Protein AF-A0A8J8FIC8-F1 (afdb_monomer_lite)

Radius of gyration: 21.7 Å; chains: 1; bounding box: 56×37×61 Å

Foldseek 3Di:
DPPVVVVVVVVPPDPDPDDAADFDPDPDDPVCQLPWQAQWDDDPQFIWGHGVPDIDTDGPVQFQWWKWKWDDDPPDIKIKIWTAGFNDIDIDIPRGTNVNVVLVVCCVSPVQFPPCVVVVRCPPPPDMRMDTRDGDPLLDWDPWKFKKKKWAPAFPVLLVVLLVVVSWDWDDDPDGKIWTDIPRWIWIWDDGGRIIMIIGTGRDDPVSVVVVVVSVVVRVTWMKMFGADPVRDTPDIDTDD

Structure (mmCIF, N/CA/C/O backbone):
data_AF-A0A8J8FIC8-F1
#
_entry.id   AF-A0A8J8FIC8-F1
#
loop_
_atom_site.group_PDB
_atom_site.id
_atom_site.type_symbol
_atom_site.label_atom_id
_atom_site.label_alt_id
_atom_site.label_comp_id
_atom_site.label_asym_id
_atom_site.label_entity_id
_atom_site.label_seq_id
_atom_site.pdbx_PDB_ins_code
_atom_site.Cartn_x
_atom_site.Cartn_y
_atom_site.Cartn_z
_atom_site.occupancy
_atom_site.B_iso_or_equiv
_atom_site.auth_seq_id
_atom_site.auth_comp_id
_atom_site.auth_asym_id
_atom_site.auth_atom_id
_atom_site.pdbx_PDB_model_num
ATOM 1 N N . MET A 1 1 ? -15.082 -4.429 -23.166 1.00 42.03 1 MET A N 1
ATOM 2 C CA . MET A 1 1 ? -14.235 -3.400 -23.821 1.00 42.03 1 MET A CA 1
ATOM 3 C C . MET A 1 1 ? -14.527 -1.961 -23.339 1.00 42.03 1 MET A C 1
ATOM 5 O O . MET A 1 1 ? -14.313 -1.021 -24.086 1.00 42.03 1 MET A O 1
ATOM 9 N N . LYS A 1 2 ? -15.006 -1.755 -22.095 1.00 37.62 2 LYS A N 1
ATOM 10 C CA . LYS A 1 2 ? -15.286 -0.417 -21.514 1.00 37.62 2 LYS A CA 1
ATOM 11 C C . LYS A 1 2 ? -14.475 -0.110 -20.239 1.00 37.62 2 LYS A C 1
ATOM 13 O O . LYS A 1 2 ? -14.585 0.978 -19.692 1.00 37.62 2 LYS A O 1
ATOM 18 N N . THR A 1 3 ? -13.640 -1.047 -19.787 1.00 40.84 3 THR A N 1
ATOM 19 C CA . THR A 1 3 ? -12.920 -0.967 -18.503 1.00 40.84 3 THR A CA 1
ATOM 20 C C . THR A 1 3 ? -11.547 -0.290 -18.631 1.00 40.84 3 THR A C 1
ATOM 22 O O . THR A 1 3 ? -11.138 0.437 -17.735 1.00 40.84 3 THR A O 1
ATOM 25 N N . LEU A 1 4 ? -10.884 -0.413 -19.789 1.00 33.81 4 LEU A N 1
ATOM 26 C CA . LEU A 1 4 ? -9.580 0.215 -20.070 1.00 33.81 4 LEU A CA 1
ATOM 27 C C . LEU A 1 4 ? -9.655 1.747 -20.222 1.00 33.81 4 LEU A C 1
ATOM 29 O O . LEU A 1 4 ? -8.719 2.448 -19.851 1.00 33.81 4 LEU A O 1
ATOM 33 N N . GLN A 1 5 ? -10.791 2.292 -20.676 1.00 34.50 5 GLN A N 1
ATOM 34 C CA . GLN A 1 5 ? -10.966 3.743 -20.831 1.00 34.50 5 GLN A CA 1
ATOM 35 C C . GLN A 1 5 ? -11.080 4.481 -19.482 1.00 34.50 5 GLN A C 1
ATOM 37 O O . GLN A 1 5 ? -10.743 5.658 -19.391 1.00 34.50 5 GLN A O 1
ATOM 42 N N . LYS A 1 6 ? -11.534 3.797 -18.419 1.00 36.16 6 LYS A N 1
ATOM 43 C CA . LYS A 1 6 ? -11.625 4.377 -17.068 1.00 36.16 6 LYS A CA 1
ATOM 44 C C . LYS A 1 6 ? -10.252 4.524 -16.407 1.00 36.16 6 LYS A C 1
ATOM 46 O O . LYS A 1 6 ? -10.040 5.500 -15.699 1.00 36.16 6 LYS A O 1
ATOM 51 N N . ILE A 1 7 ? -9.321 3.609 -16.695 1.00 40.44 7 ILE A N 1
ATOM 52 C CA . ILE A 1 7 ? -7.939 3.667 -16.195 1.00 40.44 7 ILE A CA 1
ATOM 53 C C . ILE A 1 7 ? -7.190 4.841 -16.843 1.00 40.44 7 ILE A C 1
ATOM 55 O O . ILE A 1 7 ? -6.505 5.580 -16.147 1.00 40.44 7 ILE A O 1
ATOM 59 N N . LEU A 1 8 ? -7.398 5.088 -18.142 1.00 34.38 8 LEU A N 1
ATOM 60 C CA . LEU A 1 8 ? -6.780 6.215 -18.856 1.00 34.38 8 LEU A CA 1
ATOM 61 C C . LEU A 1 8 ? -7.253 7.592 -18.359 1.00 34.38 8 LEU A C 1
ATOM 63 O O . LEU A 1 8 ? -6.453 8.521 -18.301 1.00 34.38 8 LEU A O 1
ATOM 67 N N . ASN A 1 9 ? -8.513 7.726 -17.935 1.00 33.91 9 ASN A N 1
ATOM 68 C CA . ASN A 1 9 ? -9.050 9.016 -17.488 1.00 33.91 9 ASN A CA 1
ATOM 69 C C . ASN A 1 9 ? -8.602 9.423 -16.071 1.00 33.91 9 ASN A C 1
ATOM 71 O O . ASN A 1 9 ? -8.645 10.612 -15.748 1.00 33.91 9 ASN A O 1
ATOM 75 N N . PHE A 1 10 ? -8.137 8.481 -15.240 1.00 36.09 10 PHE A N 1
ATOM 76 C CA . PHE A 1 10 ? -7.609 8.789 -13.903 1.00 36.09 10 PHE A CA 1
ATOM 77 C C . PHE A 1 10 ? -6.226 9.470 -13.962 1.00 36.09 10 PHE A C 1
ATOM 79 O O . PHE A 1 10 ? -5.876 10.247 -13.078 1.00 36.09 10 PHE A O 1
ATOM 86 N N . PHE A 1 11 ? -5.467 9.274 -15.048 1.00 39.53 11 PHE A N 1
ATOM 87 C CA . PHE A 1 11 ? -4.143 9.883 -15.244 1.00 39.53 11 PHE A CA 1
ATOM 88 C C . PHE A 1 11 ? -4.173 11.367 -15.660 1.00 39.53 11 PHE A C 1
ATOM 90 O O . PHE A 1 11 ? -3.120 11.991 -15.771 1.00 39.53 11 PHE A O 1
ATOM 97 N N . SER A 1 12 ? -5.353 11.964 -15.864 1.00 31.95 12 SER A N 1
ATOM 98 C CA . SER A 1 12 ? -5.486 13.301 -16.471 1.00 31.95 12 SER A CA 1
ATOM 99 C C . SER A 1 12 ? -5.763 14.470 -15.512 1.00 31.95 12 SER A C 1
ATOM 101 O O . SER A 1 12 ? -5.833 15.603 -15.983 1.00 31.95 12 SER A O 1
ATOM 103 N N . SER A 1 13 ? -5.905 14.269 -14.193 1.00 32.59 13 SER A N 1
ATOM 104 C CA . SER A 1 13 ? -6.323 15.366 -13.287 1.00 32.59 13 SER A CA 1
ATOM 105 C C . SER A 1 13 ? -5.473 15.603 -12.033 1.00 32.59 13 SER A C 1
ATOM 107 O O . SER A 1 13 ? -5.930 16.275 -11.111 1.00 32.59 13 SER A O 1
ATOM 109 N N . GLY A 1 14 ? -4.227 15.131 -11.988 1.00 29.08 14 GLY A N 1
ATOM 110 C CA . GLY A 1 14 ? -3.287 15.467 -10.915 1.00 29.08 14 GLY A CA 1
ATOM 111 C C . GLY A 1 14 ? -2.076 16.213 -11.461 1.00 29.08 14 GLY A C 1
ATOM 112 O O . GLY A 1 14 ? -1.261 15.614 -12.155 1.00 29.08 14 GLY A O 1
ATOM 113 N N . LYS A 1 15 ? -1.927 17.508 -11.144 1.00 34.28 15 LYS A N 1
ATOM 114 C CA . LYS A 1 15 ? -0.691 18.267 -11.407 1.00 34.28 15 LYS A CA 1
ATOM 115 C C . LYS A 1 15 ? 0.469 17.627 -10.632 1.00 34.28 15 LYS A C 1
ATOM 117 O O . LYS A 1 15 ? 0.722 17.974 -9.483 1.00 34.28 15 LYS A O 1
ATOM 122 N N . THR A 1 16 ? 1.164 16.693 -11.263 1.00 33.31 16 THR A N 1
ATOM 123 C CA . THR A 1 16 ? 2.394 16.078 -10.764 1.00 33.31 16 THR A CA 1
ATOM 124 C C . THR A 1 16 ? 3.572 16.946 -11.195 1.00 33.31 16 THR A C 1
ATOM 126 O O . THR A 1 16 ? 3.744 17.259 -12.373 1.00 33.31 16 THR A O 1
ATOM 129 N N . LYS A 1 17 ? 4.375 17.400 -10.226 1.00 32.28 17 LYS A N 1
ATOM 130 C CA . LYS A 1 17 ? 5.660 18.047 -10.509 1.00 32.28 17 LYS A CA 1
ATOM 131 C C . LYS A 1 17 ? 6.616 16.971 -11.023 1.00 32.28 17 LYS A C 1
ATOM 133 O O . LYS A 1 17 ? 7.207 16.251 -10.229 1.00 32.28 17 LYS A O 1
ATOM 138 N N . ASN A 1 18 ? 6.744 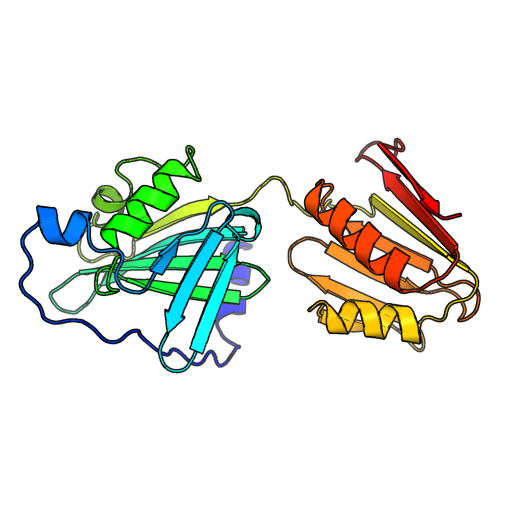16.865 -12.342 1.00 32.22 18 ASN A N 1
ATOM 139 C CA . ASN A 1 18 ? 7.829 16.125 -12.977 1.00 32.22 18 ASN A CA 1
ATOM 140 C C . ASN A 1 18 ? 9.139 16.861 -12.678 1.00 32.22 18 ASN A C 1
ATOM 142 O O . ASN A 1 18 ? 9.321 17.992 -13.126 1.00 32.22 18 ASN A O 1
ATOM 146 N N . ILE A 1 19 ? 10.025 16.247 -11.901 1.00 38.03 19 ILE A N 1
ATOM 147 C CA . ILE A 1 19 ? 11.385 16.741 -11.681 1.00 38.03 19 ILE A CA 1
ATOM 148 C C . ILE A 1 19 ? 12.304 15.588 -12.073 1.00 38.03 19 ILE A C 1
ATOM 150 O O . ILE A 1 19 ? 12.300 14.546 -11.424 1.00 38.03 19 ILE A O 1
ATOM 154 N N . SER A 1 20 ? 12.998 15.746 -13.197 1.00 40.44 20 SER A N 1
ATOM 155 C CA . SER A 1 20 ? 13.907 14.748 -13.761 1.00 40.44 20 SER A CA 1
ATOM 156 C C . SER A 1 20 ? 15.255 14.742 -13.027 1.00 40.44 20 SER A C 1
ATOM 158 O O . SER A 1 20 ? 15.716 15.815 -12.627 1.00 40.44 20 SER A O 1
ATOM 160 N N . PRO A 1 21 ? 15.923 13.582 -12.892 1.00 41.47 21 PRO A N 1
ATOM 161 C CA . PRO A 1 21 ? 17.303 13.511 -12.415 1.00 41.47 21 PRO A CA 1
ATOM 162 C C . PRO A 1 21 ? 18.274 14.251 -13.351 1.00 41.47 21 PRO A C 1
ATOM 164 O O . PRO A 1 21 ? 18.012 14.400 -14.545 1.00 41.47 21 PRO A O 1
ATOM 167 N N . ILE A 1 22 ? 19.397 14.714 -12.799 1.00 45.97 22 ILE A N 1
ATOM 168 C CA . ILE A 1 22 ? 20.504 15.331 -13.546 1.00 45.97 22 ILE A CA 1
ATOM 169 C C . ILE A 1 22 ? 21.275 14.211 -14.257 1.00 45.97 22 ILE A C 1
ATOM 171 O O . ILE A 1 22 ? 21.728 13.276 -13.600 1.00 45.97 22 ILE A O 1
ATOM 175 N N . ALA A 1 23 ? 21.414 14.304 -15.580 1.00 47.53 23 ALA A N 1
ATOM 176 C CA . ALA A 1 23 ? 22.218 13.375 -16.370 1.00 47.53 23 ALA A CA 1
ATOM 177 C C . ALA A 1 23 ? 23.720 13.597 -16.098 1.00 47.53 23 ALA A C 1
ATOM 179 O O . ALA A 1 23 ? 24.193 14.733 -16.132 1.00 47.53 23 ALA A O 1
ATOM 180 N N . ASP A 1 24 ? 24.460 12.521 -15.824 1.00 51.84 24 ASP A N 1
ATOM 181 C CA . ASP A 1 24 ? 25.923 12.526 -15.699 1.00 51.84 24 ASP A CA 1
ATOM 182 C C . ASP A 1 24 ? 26.542 12.173 -17.069 1.00 51.84 24 ASP A C 1
ATOM 184 O O . ASP A 1 24 ? 26.345 11.072 -17.578 1.00 51.84 24 ASP A O 1
ATOM 188 N N . GLU A 1 25 ? 27.257 13.113 -17.701 1.00 51.81 25 GLU A N 1
ATOM 189 C CA . GLU A 1 25 ? 27.812 12.988 -19.067 1.00 51.81 25 GLU A CA 1
ATOM 190 C C . GLU A 1 25 ? 29.170 12.247 -19.133 1.00 51.81 25 GLU A C 1
ATOM 192 O O . GLU A 1 25 ? 29.942 12.405 -20.084 1.00 51.81 25 GLU A O 1
ATOM 197 N N . ARG A 1 26 ? 29.524 11.435 -18.129 1.00 56.62 26 ARG A N 1
ATOM 198 C CA . ARG A 1 26 ? 30.794 10.688 -18.134 1.00 56.62 26 ARG A CA 1
ATOM 199 C C . ARG A 1 26 ? 30.748 9.492 -19.100 1.00 56.62 26 ARG A C 1
ATOM 201 O O . ARG A 1 26 ? 29.938 8.578 -18.956 1.00 56.62 26 ARG A O 1
ATOM 208 N N . ASN A 1 27 ? 31.678 9.456 -20.061 1.00 57.91 27 ASN A N 1
ATOM 209 C CA . ASN A 1 27 ? 31.942 8.285 -20.909 1.00 57.91 27 ASN A CA 1
ATOM 210 C C . ASN A 1 27 ? 32.648 7.190 -20.090 1.00 57.91 27 ASN A C 1
ATOM 212 O O . ASN A 1 27 ? 33.871 7.089 -20.103 1.00 57.91 27 ASN A O 1
ATOM 216 N N . MET A 1 28 ? 31.861 6.414 -19.348 1.00 63.09 28 MET A N 1
ATOM 217 C CA . MET A 1 28 ? 32.314 5.261 -18.563 1.00 63.09 28 MET A CA 1
ATOM 218 C C . MET A 1 28 ? 32.328 3.984 -19.410 1.00 63.09 28 MET A C 1
ATOM 220 O O . MET A 1 28 ? 31.447 3.796 -20.262 1.00 63.09 28 MET A O 1
ATOM 224 N N . ASP A 1 29 ? 33.294 3.104 -19.146 1.00 78.56 29 ASP A N 1
ATOM 225 C CA . ASP A 1 29 ? 33.334 1.757 -19.729 1.00 78.56 29 ASP A CA 1
ATOM 226 C C . ASP A 1 29 ? 32.138 0.910 -19.239 1.00 78.56 29 ASP A C 1
ATOM 228 O O . ASP A 1 29 ? 31.524 1.207 -18.210 1.00 78.56 29 ASP A O 1
ATOM 232 N N . PHE A 1 30 ? 31.757 -0.139 -19.973 1.00 69.25 30 PHE A N 1
ATOM 233 C CA . PHE A 1 30 ? 30.583 -0.959 -19.646 1.00 69.25 30 PHE A CA 1
ATOM 234 C C . PHE A 1 30 ? 30.701 -1.616 -18.263 1.00 69.25 30 PHE A C 1
ATOM 236 O O . PHE A 1 30 ? 29.739 -1.603 -17.491 1.00 69.25 30 PHE A O 1
ATOM 243 N N . ASP A 1 31 ? 31.891 -2.113 -17.920 1.00 72.75 31 ASP A N 1
ATOM 244 C CA . ASP A 1 31 ? 32.165 -2.700 -16.605 1.00 72.75 31 ASP A CA 1
ATOM 245 C C . ASP A 1 31 ? 32.075 -1.657 -15.480 1.00 72.75 31 ASP A C 1
ATOM 247 O O . ASP A 1 31 ? 31.629 -1.964 -14.372 1.00 72.75 31 ASP A O 1
ATOM 251 N N . GLU A 1 32 ? 32.425 -0.400 -15.757 1.00 75.38 32 GLU A N 1
ATOM 252 C CA . GLU A 1 32 ? 32.264 0.696 -14.800 1.00 75.38 32 GLU A CA 1
ATOM 253 C C . GLU A 1 32 ? 30.785 1.049 -14.605 1.00 75.38 32 GLU A C 1
ATOM 255 O O . GLU A 1 32 ? 30.342 1.215 -13.470 1.00 75.38 32 GLU A O 1
ATOM 260 N N . LYS A 1 33 ? 29.990 1.092 -15.684 1.00 73.50 33 LYS A N 1
ATOM 261 C CA . LYS A 1 33 ? 28.537 1.343 -15.608 1.00 73.50 33 LYS A CA 1
ATOM 262 C C . LYS A 1 33 ? 27.781 0.243 -14.865 1.00 73.50 33 LYS A C 1
ATOM 264 O O . LYS A 1 33 ? 26.788 0.531 -14.201 1.00 73.50 33 LYS A O 1
ATOM 269 N N . LEU A 1 34 ? 28.231 -1.008 -14.972 1.00 74.94 34 LEU A N 1
ATOM 270 C CA . LEU A 1 34 ? 27.613 -2.139 -14.278 1.00 74.94 34 LEU A CA 1
ATOM 271 C C . LEU A 1 34 ? 27.829 -2.077 -12.757 1.00 74.94 34 LEU A C 1
ATOM 273 O O . LEU A 1 34 ? 26.980 -2.538 -11.993 1.00 74.94 34 LEU A O 1
ATOM 277 N N . ASN A 1 35 ? 28.956 -1.504 -12.329 1.00 82.25 35 ASN A N 1
ATOM 278 C CA . ASN A 1 35 ? 29.330 -1.374 -10.921 1.00 82.25 35 ASN A CA 1
ATOM 279 C C . ASN A 1 35 ? 28.974 -0.005 -10.317 1.00 82.25 35 ASN A C 1
ATOM 281 O O . ASN A 1 35 ? 29.092 0.174 -9.103 1.00 82.25 35 ASN A O 1
ATOM 285 N N . ASP A 1 36 ? 28.524 0.949 -11.133 1.00 86.81 36 ASP A N 1
ATOM 286 C CA . ASP A 1 36 ? 28.077 2.256 -10.669 1.00 86.81 36 ASP A CA 1
ATOM 287 C C . ASP A 1 36 ? 26.750 2.142 -9.909 1.00 86.81 36 ASP A C 1
ATOM 289 O O . ASP A 1 36 ? 25.724 1.732 -10.450 1.00 86.81 36 ASP A O 1
ATOM 293 N N . VAL A 1 37 ? 26.766 2.515 -8.630 1.00 88.44 37 VAL A N 1
ATOM 294 C CA . VAL A 1 37 ? 25.553 2.607 -7.802 1.00 88.44 37 VAL A CA 1
ATOM 295 C C . VAL A 1 37 ? 24.800 3.920 -8.028 1.00 88.44 37 VAL A C 1
ATOM 297 O O . VAL A 1 37 ? 23.613 3.998 -7.711 1.00 88.44 37 VAL A O 1
ATOM 300 N N . GLY A 1 38 ? 25.465 4.927 -8.605 1.00 91.75 38 GLY A N 1
ATOM 301 C CA . GLY A 1 38 ? 24.894 6.206 -9.005 1.00 91.75 38 GLY A CA 1
ATOM 302 C C . GLY A 1 38 ? 24.026 6.870 -7.940 1.00 91.75 38 GLY A C 1
ATOM 303 O O . GLY A 1 38 ? 24.476 7.131 -6.827 1.00 91.75 38 GLY A O 1
ATOM 304 N N . SER A 1 39 ? 22.768 7.157 -8.281 1.00 93.31 39 SER A N 1
ATOM 305 C CA . SER A 1 39 ? 21.815 7.861 -7.409 1.00 93.31 39 SER A CA 1
ATOM 306 C C . SER A 1 39 ? 21.185 6.976 -6.322 1.00 93.31 39 SER A C 1
ATOM 308 O O . SER A 1 39 ? 20.234 7.409 -5.664 1.00 93.31 39 SER A O 1
ATOM 310 N N . PHE A 1 40 ? 21.674 5.748 -6.129 1.00 95.56 40 PHE A N 1
ATOM 311 C CA . PHE A 1 40 ? 21.091 4.765 -5.221 1.00 95.56 40 PHE A CA 1
ATOM 312 C C . PHE A 1 40 ? 22.052 4.373 -4.096 1.00 95.56 40 PHE A C 1
ATOM 314 O O . PHE A 1 40 ? 23.220 4.059 -4.320 1.00 95.56 40 PHE A O 1
ATOM 321 N N . ILE A 1 41 ? 21.522 4.302 -2.876 1.00 95.44 41 ILE A N 1
ATOM 322 C CA . ILE A 1 41 ? 22.172 3.639 -1.739 1.00 95.44 41 ILE A CA 1
ATOM 323 C C . ILE A 1 41 ? 21.331 2.417 -1.387 1.00 95.44 41 ILE A C 1
ATOM 325 O O . ILE A 1 41 ? 20.147 2.559 -1.092 1.00 95.44 41 ILE A O 1
ATOM 329 N N . TYR A 1 42 ? 21.927 1.227 -1.421 1.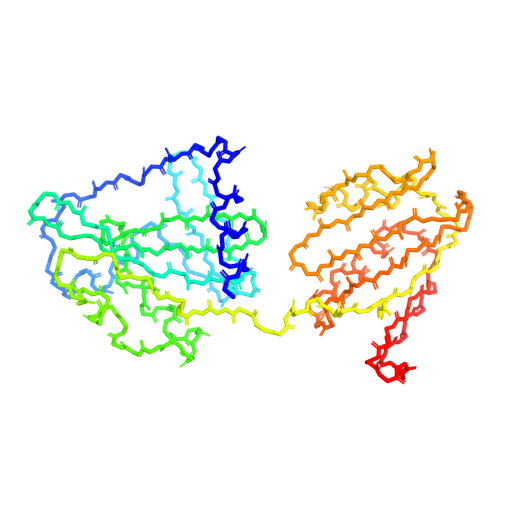00 94.75 42 TYR A N 1
ATOM 330 C CA . TYR A 1 42 ? 21.216 -0.026 -1.164 1.00 94.75 42 TYR A CA 1
ATOM 331 C C . TYR A 1 42 ? 21.338 -0.458 0.290 1.00 94.75 42 TYR A C 1
ATOM 333 O O . TYR A 1 42 ? 22.430 -0.457 0.858 1.00 94.75 42 TYR A O 1
ATOM 341 N N . GLU A 1 43 ? 20.212 -0.883 0.846 1.00 93.06 43 GLU A N 1
ATOM 342 C CA . GLU A 1 43 ? 20.092 -1.516 2.155 1.00 93.06 43 GLU A CA 1
ATOM 343 C C . GLU A 1 43 ? 19.562 -2.951 1.962 1.00 93.06 43 GLU A C 1
ATOM 345 O O . GLU A 1 43 ? 19.281 -3.379 0.838 1.00 93.06 43 GLU A O 1
ATOM 350 N N . GLU A 1 44 ? 19.475 -3.731 3.040 1.00 86.44 44 GLU A N 1
ATOM 351 C CA . GLU A 1 44 ? 18.999 -5.121 2.973 1.00 86.44 44 GLU A CA 1
ATOM 352 C C . GLU A 1 44 ? 17.516 -5.200 2.571 1.00 86.44 44 GLU A C 1
ATOM 354 O O . GLU A 1 44 ? 17.139 -6.003 1.718 1.00 86.44 44 GLU A O 1
ATOM 359 N N . ASP A 1 45 ? 16.690 -4.327 3.145 1.00 86.94 45 ASP A N 1
ATOM 360 C CA . ASP A 1 45 ? 15.234 -4.292 2.997 1.00 86.94 45 ASP A CA 1
ATOM 361 C C . ASP A 1 45 ? 14.741 -3.281 1.952 1.00 86.94 45 ASP A C 1
ATOM 363 O O . ASP A 1 45 ? 13.566 -3.312 1.576 1.00 86.94 45 ASP A O 1
ATOM 367 N N . GLY A 1 46 ? 15.629 -2.442 1.411 1.00 94.38 46 GLY A N 1
ATOM 368 C CA . GLY A 1 46 ? 15.247 -1.369 0.502 1.00 94.38 46 GLY A CA 1
ATOM 369 C C . GLY A 1 46 ? 16.408 -0.617 -0.137 1.00 94.38 46 GLY A C 1
ATOM 370 O O . GLY A 1 46 ? 17.517 -1.126 -0.317 1.00 94.38 46 GLY A O 1
ATOM 371 N N . PHE A 1 47 ? 16.132 0.624 -0.520 1.00 96.56 47 PHE A N 1
ATOM 372 C CA . PHE A 1 47 ? 17.113 1.555 -1.060 1.00 96.56 47 PHE A CA 1
ATOM 373 C C . PHE A 1 47 ? 16.718 3.009 -0.783 1.00 96.56 47 PHE A C 1
ATOM 375 O O . PHE A 1 47 ? 15.557 3.342 -0.537 1.00 96.56 47 PHE A O 1
ATOM 382 N N . ILE A 1 48 ? 17.699 3.901 -0.860 1.00 95.94 48 ILE A N 1
ATOM 383 C CA . ILE A 1 48 ? 17.508 5.349 -0.848 1.00 95.94 48 ILE A CA 1
ATOM 384 C C . ILE A 1 48 ? 17.791 5.864 -2.255 1.00 95.94 48 ILE A C 1
ATOM 386 O O . ILE A 1 48 ? 18.889 5.673 -2.775 1.00 95.94 48 ILE A O 1
ATOM 390 N N . PHE A 1 49 ? 16.808 6.536 -2.852 1.00 95.12 49 PHE A N 1
ATOM 391 C CA . PHE A 1 49 ? 16.956 7.234 -4.124 1.00 95.12 49 PHE A CA 1
ATOM 392 C C . PHE A 1 49 ? 17.241 8.719 -3.883 1.00 95.12 49 PHE A C 1
ATOM 394 O O . PHE A 1 49 ? 16.447 9.425 -3.249 1.00 95.12 49 PHE A O 1
ATOM 401 N N . GLN A 1 50 ? 18.390 9.188 -4.364 1.00 92.44 50 GLN A N 1
ATOM 402 C CA . GLN A 1 50 ? 18.854 10.561 -4.197 1.00 92.44 50 GLN A CA 1
ATOM 403 C C . GLN A 1 50 ? 18.357 11.436 -5.356 1.00 92.44 50 GLN A C 1
ATOM 405 O O . GLN A 1 50 ? 18.817 11.306 -6.487 1.00 92.44 50 GLN A O 1
ATOM 410 N N . MET A 1 51 ? 17.442 12.365 -5.070 1.00 80.25 51 MET A N 1
ATOM 411 C CA . MET A 1 51 ? 16.936 13.346 -6.035 1.00 80.25 51 MET A CA 1
ATOM 412 C C . MET A 1 51 ? 17.174 14.755 -5.504 1.00 80.25 51 MET A C 1
ATOM 414 O O . MET A 1 51 ? 16.334 15.267 -4.776 1.00 80.25 51 MET A O 1
ATOM 418 N N . ILE A 1 52 ? 18.276 15.416 -5.857 1.00 73.38 52 ILE A N 1
ATOM 419 C CA . ILE A 1 52 ? 18.599 16.749 -5.314 1.00 73.38 52 ILE A CA 1
ATOM 420 C C . ILE A 1 52 ? 17.400 17.712 -5.474 1.00 73.38 52 ILE A C 1
ATOM 422 O O . ILE A 1 52 ? 16.911 17.883 -6.593 1.00 73.38 52 ILE A O 1
ATOM 426 N N . PRO A 1 53 ? 16.915 18.360 -4.392 1.00 74.56 53 PRO A N 1
ATOM 427 C CA . PRO A 1 53 ? 17.490 18.444 -3.037 1.00 74.56 53 PRO A CA 1
ATOM 428 C C . PRO A 1 53 ? 16.956 17.422 -2.007 1.00 74.56 53 PRO A C 1
ATOM 430 O O . PRO A 1 53 ? 17.263 17.530 -0.823 1.00 74.56 53 PRO A O 1
ATOM 433 N N . ALA A 1 54 ? 16.124 16.472 -2.413 1.00 84.62 54 ALA A N 1
ATOM 434 C CA . ALA A 1 54 ? 15.499 15.466 -1.564 1.00 84.62 54 ALA A CA 1
ATOM 435 C C . ALA A 1 54 ? 16.169 14.079 -1.662 1.00 84.62 54 ALA A C 1
ATOM 437 O O . ALA A 1 54 ? 16.942 13.760 -2.562 1.00 84.62 54 ALA A O 1
ATOM 438 N N . GLN A 1 55 ? 15.816 13.213 -0.722 1.00 91.25 55 GLN A N 1
ATOM 439 C CA . GLN A 1 55 ? 16.068 11.781 -0.811 1.00 91.25 55 GLN A CA 1
ATOM 440 C C . GLN A 1 55 ? 14.792 11.041 -0.433 1.00 91.25 55 GLN A C 1
ATOM 442 O O . GLN A 1 55 ? 14.019 11.515 0.404 1.00 91.25 55 GLN A O 1
ATOM 447 N N . GLN A 1 56 ? 14.573 9.885 -1.046 1.00 90.06 56 GLN A N 1
ATOM 448 C CA . GLN A 1 56 ? 13.416 9.046 -0.773 1.00 90.06 56 GLN A CA 1
ATOM 449 C C . GLN A 1 56 ? 13.900 7.645 -0.416 1.00 90.06 56 GLN A C 1
ATOM 451 O O . GLN A 1 56 ? 14.458 6.945 -1.255 1.00 90.06 56 GLN A O 1
ATOM 456 N N . LYS A 1 57 ? 13.668 7.239 0.836 1.00 93.38 57 LYS A N 1
ATOM 457 C CA . LYS A 1 57 ? 13.839 5.848 1.264 1.00 93.38 57 LYS A CA 1
ATOM 458 C C . LYS A 1 57 ? 12.629 5.032 0.806 1.00 93.38 57 LYS A C 1
ATOM 460 O O . LYS A 1 57 ? 11.492 5.484 0.977 1.00 93.38 57 LYS A O 1
ATOM 465 N N . ILE A 1 58 ? 12.881 3.878 0.198 1.00 93.31 58 ILE A N 1
ATOM 466 C CA . ILE A 1 58 ? 11.878 2.975 -0.372 1.00 93.31 58 ILE A CA 1
ATOM 467 C C . ILE A 1 58 ? 12.232 1.561 0.066 1.00 93.31 58 ILE A C 1
ATOM 469 O O . ILE A 1 58 ? 13.320 1.077 -0.235 1.00 93.31 58 ILE A O 1
ATOM 473 N N . GLN A 1 59 ? 11.311 0.901 0.762 1.00 91.12 59 GLN A N 1
ATOM 474 C CA . GLN A 1 59 ? 11.458 -0.511 1.089 1.00 91.12 59 GLN A CA 1
ATOM 475 C C . GLN A 1 59 ? 11.038 -1.370 -0.103 1.00 91.12 59 GLN A C 1
ATOM 477 O O . GLN A 1 59 ? 10.046 -1.064 -0.768 1.00 91.12 59 GLN A O 1
ATOM 482 N N . TRP A 1 60 ? 11.748 -2.469 -0.360 1.00 91.81 60 TRP A N 1
ATOM 483 C CA . TRP A 1 60 ? 11.381 -3.430 -1.405 1.00 91.81 60 TRP A CA 1
ATOM 484 C C . TRP A 1 60 ? 9.967 -3.966 -1.184 1.00 91.81 60 TRP A C 1
ATOM 486 O O . TRP A 1 60 ? 9.187 -4.048 -2.131 1.00 91.81 60 TRP A O 1
ATOM 496 N N . ALA A 1 61 ? 9.616 -4.232 0.077 1.00 85.81 61 ALA A N 1
ATOM 497 C CA . ALA A 1 61 ? 8.286 -4.676 0.483 1.00 85.81 61 ALA A CA 1
ATOM 498 C C . ALA A 1 61 ? 7.186 -3.631 0.224 1.00 85.81 61 ALA A C 1
ATOM 500 O O . ALA A 1 61 ? 6.018 -3.998 0.114 1.00 85.81 61 ALA A O 1
ATOM 501 N N . ASP A 1 62 ? 7.528 -2.345 0.098 1.00 86.94 62 ASP A N 1
ATOM 502 C CA . ASP A 1 62 ? 6.564 -1.272 -0.168 1.00 86.94 62 ASP A CA 1
ATOM 503 C C . ASP A 1 62 ? 6.266 -1.092 -1.660 1.00 86.94 62 ASP A C 1
ATOM 505 O O . ASP A 1 62 ? 5.242 -0.489 -1.992 1.00 86.94 62 ASP A O 1
ATOM 509 N N . ILE A 1 63 ? 7.091 -1.644 -2.557 1.00 91.81 63 ILE A N 1
ATOM 510 C CA . ILE A 1 63 ? 6.857 -1.566 -4.001 1.00 91.81 63 ILE A CA 1
ATOM 511 C C . ILE A 1 63 ? 5.560 -2.300 -4.346 1.00 91.81 63 ILE A C 1
ATOM 513 O O . ILE A 1 63 ? 5.387 -3.485 -4.087 1.00 91.81 63 ILE A O 1
ATOM 517 N N . GLU A 1 64 ? 4.635 -1.568 -4.953 1.00 89.62 64 GLU A N 1
ATOM 518 C CA . GLU A 1 64 ? 3.348 -2.066 -5.428 1.00 89.62 64 GLU A CA 1
ATOM 519 C C . GLU A 1 64 ? 3.453 -2.532 -6.874 1.00 89.62 64 GLU A C 1
ATOM 521 O O . GLU A 1 64 ? 2.870 -3.552 -7.244 1.00 89.62 64 GLU A O 1
ATOM 526 N N . ARG A 1 65 ? 4.165 -1.766 -7.712 1.00 92.31 65 ARG A N 1
ATOM 527 C CA . ARG A 1 65 ? 4.324 -2.058 -9.141 1.00 92.31 65 ARG A CA 1
ATOM 528 C C . ARG A 1 65 ? 5.650 -1.543 -9.671 1.00 92.31 65 ARG A C 1
ATOM 530 O O . ARG A 1 65 ? 6.095 -0.457 -9.301 1.00 92.31 65 ARG A O 1
ATOM 537 N N . LEU A 1 66 ? 6.200 -2.291 -10.618 1.00 96.38 66 LEU A N 1
ATOM 538 C CA . LEU A 1 66 ? 7.264 -1.851 -11.509 1.00 96.38 66 LEU A CA 1
ATOM 539 C C . LEU A 1 66 ? 6.717 -1.879 -12.933 1.00 96.38 66 LEU A C 1
ATOM 541 O O . LEU A 1 66 ? 6.380 -2.948 -13.451 1.00 96.38 66 LEU A O 1
ATOM 545 N N . ILE A 1 67 ? 6.601 -0.709 -13.552 1.00 95.62 67 ILE A N 1
ATOM 546 C CA . ILE A 1 67 ? 6.072 -0.560 -14.908 1.00 95.62 67 ILE A CA 1
ATOM 547 C C . ILE A 1 67 ? 7.185 0.002 -15.771 1.00 95.62 67 ILE A C 1
ATOM 549 O O . ILE A 1 67 ? 7.552 1.167 -15.643 1.00 95.62 67 ILE A O 1
ATOM 553 N N . ALA A 1 68 ? 7.723 -0.829 -16.650 1.00 95.69 68 ALA A N 1
ATOM 554 C CA . ALA A 1 68 ? 8.677 -0.376 -17.636 1.00 95.69 68 ALA A CA 1
ATOM 555 C C . ALA A 1 68 ? 7.943 0.060 -18.898 1.00 95.69 68 ALA A C 1
ATOM 557 O O . ALA A 1 68 ? 6.925 -0.528 -19.278 1.00 95.69 68 ALA A O 1
ATOM 558 N N . TYR A 1 69 ? 8.461 1.080 -19.564 1.00 92.69 69 TYR A N 1
ATOM 559 C CA . TYR A 1 69 ? 7.981 1.473 -20.877 1.00 92.69 69 TYR A CA 1
ATOM 560 C C . TYR A 1 69 ? 9.080 2.155 -21.676 1.00 92.69 69 TYR A C 1
ATOM 562 O O . TYR A 1 69 ? 10.014 2.730 -21.119 1.00 92.69 69 TYR A O 1
ATOM 570 N N . LYS A 1 70 ? 8.949 2.108 -22.996 1.00 90.12 70 LYS A N 1
ATOM 571 C CA . LYS A 1 70 ? 9.802 2.866 -23.905 1.00 90.12 70 LYS A CA 1
ATOM 572 C C . LYS A 1 70 ? 9.161 4.210 -24.222 1.00 90.12 70 LYS A C 1
ATOM 574 O O . LYS A 1 70 ? 7.976 4.265 -24.556 1.00 90.12 70 LYS A O 1
ATOM 579 N N . LYS A 1 71 ? 9.934 5.287 -24.126 1.00 85.25 71 LYS A N 1
ATOM 580 C CA . LYS A 1 71 ? 9.535 6.617 -24.583 1.00 85.25 71 LYS A CA 1
ATOM 581 C C . LYS A 1 71 ? 10.233 6.911 -25.908 1.00 85.25 71 LYS A C 1
ATOM 583 O O . LYS A 1 71 ? 11.456 7.008 -25.947 1.00 85.25 71 LYS A O 1
ATOM 588 N N . ASP A 1 72 ? 9.449 7.054 -26.974 1.00 81.31 72 ASP A N 1
ATOM 589 C CA . ASP A 1 72 ? 9.974 7.410 -28.293 1.00 81.31 72 ASP A CA 1
ATOM 590 C C . ASP A 1 72 ? 10.325 8.916 -28.326 1.00 81.31 72 ASP A C 1
ATOM 592 O O . ASP A 1 72 ? 9.470 9.778 -28.079 1.00 81.31 72 ASP A O 1
ATOM 596 N N . PHE A 1 73 ? 11.576 9.251 -28.646 1.00 77.81 73 PHE A N 1
ATOM 597 C CA . PHE A 1 73 ? 11.981 10.589 -29.091 1.00 77.81 73 PHE A CA 1
ATOM 598 C C . PHE A 1 73 ? 12.124 10.613 -30.620 1.00 77.81 73 PHE A C 1
ATOM 600 O O . PHE A 1 73 ? 12.008 9.593 -31.289 1.00 77.81 73 PHE A O 1
ATOM 607 N N . LEU A 1 74 ? 12.381 11.794 -31.201 1.00 75.50 74 LEU A N 1
ATOM 608 C CA . LEU A 1 74 ? 12.453 11.974 -32.661 1.00 75.50 74 LEU A CA 1
ATOM 609 C C . LEU A 1 74 ? 13.394 10.974 -33.359 1.00 75.50 74 LEU A C 1
ATOM 611 O O . LEU A 1 74 ? 13.073 10.497 -34.443 1.00 75.50 74 LEU A O 1
ATOM 615 N N . THR A 1 75 ? 14.550 10.681 -32.760 1.00 76.62 75 THR A N 1
ATOM 616 C CA . THR A 1 75 ? 15.588 9.819 -33.357 1.00 76.62 75 THR A CA 1
ATOM 617 C C . THR A 1 75 ? 16.174 8.792 -32.390 1.00 76.62 75 THR A C 1
ATOM 619 O O . THR A 1 75 ? 17.078 8.054 -32.770 1.00 76.62 75 THR A O 1
ATOM 622 N N . THR A 1 76 ? 15.721 8.768 -31.140 1.00 79.19 76 THR A N 1
ATOM 623 C CA . THR A 1 76 ? 16.252 7.907 -30.077 1.00 79.19 76 THR A CA 1
ATOM 624 C C . THR A 1 76 ? 15.109 7.370 -29.237 1.00 79.19 76 THR A C 1
ATOM 626 O O . THR A 1 76 ? 14.075 8.019 -29.112 1.00 79.19 76 THR A O 1
ATOM 629 N N . ASP A 1 77 ? 15.324 6.221 -28.617 1.00 81.81 77 ASP A N 1
ATOM 630 C CA . ASP A 1 77 ? 14.427 5.675 -27.607 1.00 81.81 77 ASP A CA 1
ATOM 631 C C . ASP A 1 77 ? 15.072 5.835 -26.227 1.00 81.81 77 ASP A C 1
ATOM 633 O O . ASP A 1 77 ? 16.298 5.857 -26.117 1.00 81.81 77 ASP A O 1
ATOM 637 N N . GLU A 1 78 ? 14.254 5.950 -25.185 1.00 89.44 78 GLU A N 1
ATOM 638 C CA . GLU A 1 78 ? 14.708 5.868 -23.794 1.00 89.44 78 GLU A CA 1
ATOM 639 C C . GLU A 1 78 ? 13.804 4.907 -23.029 1.00 89.44 78 GLU A C 1
ATOM 641 O O . GLU A 1 78 ? 12.571 5.038 -23.045 1.00 89.44 78 GLU A O 1
ATOM 646 N N . VAL A 1 79 ? 14.410 3.945 -22.338 1.00 92.88 79 VAL A N 1
ATOM 647 C CA . VAL A 1 79 ? 13.668 3.077 -21.423 1.00 92.88 79 VAL A CA 1
ATOM 648 C C . VAL A 1 79 ? 13.441 3.811 -20.105 1.00 92.88 79 VAL A C 1
ATOM 650 O O . VAL A 1 79 ? 14.351 4.363 -19.487 1.00 92.88 79 VAL A O 1
ATOM 653 N N . CYS A 1 80 ? 12.186 3.813 -19.675 1.00 94.56 80 CYS A N 1
ATOM 654 C CA . CYS A 1 80 ? 11.725 4.364 -18.413 1.00 94.56 80 CYS A CA 1
ATOM 655 C C . CYS A 1 80 ? 11.210 3.234 -17.517 1.00 94.56 80 CYS A C 1
ATOM 657 O O . CYS A 1 80 ? 10.642 2.249 -17.996 1.00 94.56 80 CYS A O 1
ATOM 659 N N . LEU A 1 81 ? 11.353 3.408 -16.207 1.00 96.81 81 LEU A N 1
ATOM 660 C CA . LEU A 1 81 ? 10.779 2.542 -15.189 1.00 96.81 81 LEU A CA 1
ATOM 661 C C . LEU A 1 81 ? 10.047 3.393 -14.151 1.00 96.81 81 LEU A C 1
ATOM 663 O O . LEU A 1 81 ? 10.657 4.166 -13.411 1.00 96.81 81 LEU A O 1
ATOM 667 N N . ASP A 1 82 ? 8.734 3.209 -14.088 1.00 96.75 82 ASP A N 1
ATOM 668 C CA . ASP A 1 82 ? 7.894 3.725 -13.018 1.00 96.75 82 ASP A CA 1
ATOM 669 C C . ASP A 1 82 ? 7.901 2.738 -11.844 1.00 96.75 82 ASP A C 1
ATOM 671 O O . ASP A 1 82 ? 7.552 1.563 -11.991 1.00 96.75 82 ASP A O 1
ATOM 675 N N . ILE A 1 83 ? 8.269 3.240 -10.667 1.00 96.38 83 ILE A N 1
ATOM 676 C CA . ILE A 1 83 ? 8.262 2.518 -9.395 1.00 96.38 83 ILE A CA 1
ATOM 677 C C . ILE A 1 83 ? 7.131 3.110 -8.558 1.00 96.38 83 ILE A C 1
ATOM 679 O O . ILE A 1 83 ? 7.206 4.264 -8.122 1.00 96.38 83 ILE A O 1
ATOM 683 N N . LEU A 1 84 ? 6.068 2.330 -8.367 1.00 92.62 84 LEU A N 1
ATOM 684 C CA . LEU A 1 84 ? 4.901 2.716 -7.580 1.00 92.62 84 LEU A CA 1
ATOM 685 C C . LEU A 1 84 ? 5.007 2.093 -6.188 1.00 92.62 84 LEU A C 1
ATOM 687 O O . LEU A 1 84 ? 5.246 0.892 -6.074 1.00 92.62 84 LEU A O 1
ATOM 691 N N . PHE A 1 85 ? 4.842 2.903 -5.145 1.00 89.12 85 PHE A N 1
ATOM 692 C CA . PHE A 1 85 ? 4.965 2.495 -3.741 1.00 89.12 85 PHE A CA 1
ATOM 693 C C . PHE A 1 85 ? 4.240 3.503 -2.843 1.00 89.12 85 PHE A C 1
ATOM 695 O O . PHE A 1 85 ? 4.364 4.706 -3.063 1.00 89.12 85 PHE A O 1
ATOM 702 N N . ASN A 1 86 ? 3.517 3.056 -1.816 1.00 80.06 86 ASN A N 1
ATOM 703 C CA . ASN A 1 86 ? 2.854 3.917 -0.824 1.00 80.06 86 ASN A CA 1
ATOM 704 C C . ASN A 1 86 ? 2.041 5.074 -1.451 1.00 80.06 86 ASN A C 1
ATOM 706 O O . ASN A 1 86 ? 2.133 6.220 -1.004 1.00 80.06 86 ASN A O 1
ATOM 710 N N . ASN A 1 87 ? 1.292 4.790 -2.527 1.00 76.25 87 ASN A N 1
ATOM 711 C CA . ASN A 1 87 ? 0.549 5.784 -3.325 1.00 76.25 87 ASN A CA 1
ATOM 712 C C . ASN A 1 87 ? 1.416 6.929 -3.911 1.00 76.25 87 ASN A C 1
ATOM 714 O O . ASN A 1 87 ? 0.936 8.020 -4.227 1.00 76.25 87 ASN A O 1
ATOM 718 N N . ARG A 1 88 ? 2.723 6.697 -4.042 1.00 85.00 88 ARG A N 1
ATOM 719 C CA . ARG A 1 88 ? 3.705 7.569 -4.690 1.00 85.00 88 ARG A CA 1
ATOM 720 C C . ARG A 1 88 ? 4.257 6.879 -5.926 1.00 85.00 88 ARG A C 1
ATOM 722 O O . ARG A 1 88 ? 4.146 5.667 -6.104 1.00 85.00 88 ARG A O 1
ATOM 729 N N . LYS A 1 89 ? 4.884 7.685 -6.776 1.00 92.50 89 LYS A N 1
ATOM 730 C CA . LYS A 1 89 ? 5.566 7.228 -7.977 1.00 92.50 89 LYS A CA 1
ATOM 731 C C . LYS A 1 89 ? 6.906 7.931 -8.095 1.00 92.50 89 LYS A C 1
ATOM 733 O O . LYS A 1 89 ? 6.949 9.158 -7.998 1.00 92.50 89 LYS A O 1
ATOM 738 N N . ILE A 1 90 ? 7.963 7.170 -8.351 1.00 94.81 90 ILE A N 1
ATOM 739 C CA . ILE A 1 90 ? 9.195 7.712 -8.930 1.00 94.81 90 ILE A CA 1
ATOM 740 C C . ILE A 1 90 ? 9.379 7.129 -10.326 1.00 94.81 90 ILE A C 1
ATOM 742 O O . ILE A 1 90 ? 9.012 5.983 -10.577 1.00 94.81 90 ILE A O 1
ATOM 746 N N . THR A 1 91 ? 9.930 7.935 -11.223 1.00 95.12 91 THR A N 1
ATOM 747 C CA . THR A 1 91 ? 10.288 7.514 -12.576 1.00 95.12 91 THR A CA 1
ATOM 748 C C . THR A 1 91 ? 11.796 7.624 -12.697 1.00 95.12 91 THR A C 1
ATOM 750 O O . THR A 1 91 ? 12.351 8.702 -12.477 1.00 95.12 91 THR A O 1
ATOM 753 N N . ILE A 1 92 ? 12.443 6.518 -13.042 1.00 95.44 92 ILE A N 1
ATOM 754 C CA . ILE A 1 92 ? 13.860 6.489 -13.407 1.00 95.44 92 ILE A CA 1
ATOM 755 C C . ILE A 1 92 ? 13.982 6.103 -14.881 1.00 95.44 92 ILE A C 1
ATOM 757 O O . ILE A 1 92 ? 13.085 5.475 -15.444 1.00 95.44 92 ILE A O 1
ATOM 761 N N . THR A 1 93 ? 15.072 6.502 -15.517 1.00 94.50 93 THR A N 1
ATOM 762 C CA . THR A 1 93 ? 15.335 6.238 -16.938 1.00 94.50 93 THR A CA 1
ATOM 763 C C . THR A 1 93 ? 16.738 5.684 -17.136 1.00 94.50 93 THR A C 1
ATOM 765 O O . THR A 1 93 ? 17.544 5.717 -16.207 1.00 94.50 93 THR A O 1
ATOM 768 N N . GLU A 1 94 ? 17.061 5.215 -18.342 1.00 92.25 94 GLU A N 1
ATOM 769 C CA . GLU A 1 94 ? 18.421 4.770 -18.699 1.00 92.25 94 GLU A CA 1
ATOM 770 C C . GLU A 1 94 ? 19.502 5.828 -18.435 1.00 92.25 94 GLU A C 1
ATOM 772 O O . GLU A 1 94 ? 20.656 5.480 -18.189 1.00 92.25 94 GLU A O 1
ATOM 777 N N . ALA A 1 95 ? 19.134 7.113 -18.441 1.00 91.25 95 ALA A N 1
ATOM 778 C CA . ALA A 1 95 ? 20.027 8.219 -18.109 1.00 91.25 95 ALA A CA 1
ATOM 779 C C . ALA A 1 95 ? 20.218 8.433 -16.594 1.00 91.25 95 ALA A C 1
ATOM 781 O O . ALA A 1 95 ? 21.062 9.231 -16.188 1.00 91.25 95 ALA A O 1
ATOM 782 N N . THR A 1 96 ? 19.438 7.760 -15.743 1.00 92.75 96 THR A N 1
ATOM 783 C CA . THR A 1 96 ? 19.574 7.861 -14.284 1.00 92.75 96 THR A CA 1
ATOM 784 C C . THR A 1 96 ? 20.867 7.169 -13.838 1.00 92.75 96 THR A C 1
ATOM 786 O O . THR A 1 96 ? 21.021 5.971 -14.095 1.00 92.75 96 THR A O 1
ATOM 789 N N . PRO A 1 97 ? 21.791 7.863 -13.143 1.00 93.31 97 PRO A N 1
ATOM 790 C CA . PRO A 1 97 ? 23.015 7.241 -12.644 1.00 93.31 97 PRO A CA 1
ATOM 791 C C . PRO A 1 97 ? 22.710 6.009 -11.787 1.00 93.31 97 PRO A C 1
ATOM 793 O O . PRO A 1 97 ? 21.864 6.057 -10.891 1.00 93.31 97 PRO A O 1
ATOM 796 N N . GLY A 1 98 ? 23.411 4.905 -12.045 1.00 94.12 98 GLY A N 1
ATOM 797 C CA . GLY A 1 98 ? 23.174 3.622 -11.377 1.00 94.12 98 GLY A CA 1
ATOM 798 C C . GLY A 1 98 ? 22.007 2.790 -11.924 1.00 94.12 98 GLY A C 1
ATOM 799 O O . GLY A 1 98 ? 21.664 1.767 -11.329 1.00 94.12 98 GLY A O 1
ATOM 800 N N . TRP A 1 99 ? 21.414 3.178 -13.062 1.00 94.00 99 TRP A N 1
ATOM 801 C CA . TRP A 1 99 ? 20.334 2.439 -13.734 1.00 94.00 99 TRP A CA 1
ATOM 802 C C . TRP A 1 99 ? 20.615 0.934 -13.860 1.00 94.00 99 TRP A C 1
ATOM 804 O O . TRP A 1 99 ? 19.809 0.119 -13.414 1.00 94.00 99 TRP A O 1
ATOM 814 N N . TYR A 1 100 ? 21.766 0.545 -14.422 1.00 92.06 100 TYR A N 1
ATOM 815 C CA . TYR A 1 100 ? 22.087 -0.868 -14.665 1.00 92.06 100 TYR A CA 1
ATOM 816 C C . TYR A 1 100 ? 22.128 -1.681 -13.373 1.00 92.06 100 TYR A C 1
ATOM 818 O O . TYR A 1 100 ? 21.562 -2.773 -13.308 1.00 92.06 100 TYR A O 1
ATOM 826 N N . GLN A 1 101 ? 22.750 -1.128 -12.334 1.00 93.25 101 GLN A N 1
ATOM 827 C CA . GLN A 1 101 ? 22.826 -1.756 -11.024 1.00 93.25 101 GLN A CA 1
ATOM 828 C C . GLN A 1 101 ? 21.413 -1.919 -10.434 1.00 93.25 101 GLN A C 1
ATOM 830 O O . GLN A 1 101 ? 21.054 -3.022 -10.008 1.00 93.25 101 GLN A O 1
ATOM 835 N N . PHE A 1 102 ? 20.569 -0.882 -10.524 1.00 95.31 102 PHE A N 1
ATOM 836 C CA . PHE A 1 102 ? 19.178 -0.940 -10.066 1.00 95.31 102 PHE A CA 1
ATOM 837 C C . PHE A 1 102 ? 18.371 -2.024 -10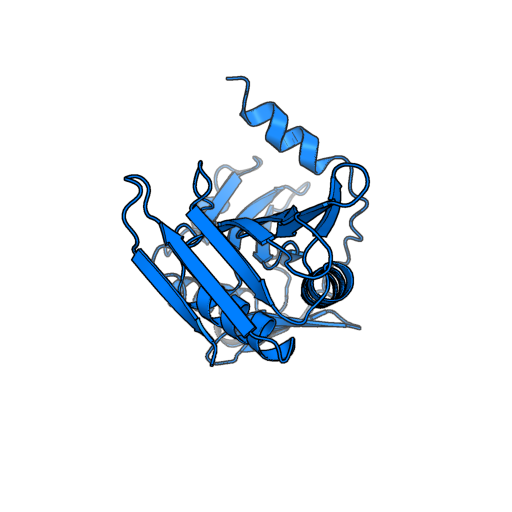.797 1.00 95.31 102 PHE A C 1
ATOM 839 O O . PHE A 1 102 ? 17.662 -2.813 -10.164 1.00 95.31 102 PHE A O 1
ATOM 846 N N . ILE A 1 103 ? 18.519 -2.145 -12.122 1.00 94.31 103 ILE A N 1
ATOM 847 C CA . ILE A 1 103 ? 17.861 -3.211 -12.890 1.00 94.31 103 ILE A CA 1
ATOM 848 C C . ILE A 1 103 ? 18.323 -4.600 -12.425 1.00 94.31 103 ILE A C 1
ATOM 850 O O . ILE A 1 103 ? 17.491 -5.495 -12.262 1.00 94.31 103 ILE A O 1
ATOM 854 N N . GLN A 1 104 ? 19.613 -4.803 -12.147 1.00 92.25 104 GLN A N 1
ATOM 855 C CA . GLN A 1 104 ? 20.084 -6.090 -11.622 1.00 92.25 104 GLN A CA 1
ATOM 856 C C . GLN A 1 104 ? 19.529 -6.385 -10.225 1.00 92.25 104 GLN A C 1
ATOM 858 O O . GLN A 1 104 ? 19.107 -7.512 -9.951 1.00 92.25 104 GLN A O 1
ATOM 863 N N . LYS A 1 105 ? 19.463 -5.374 -9.351 1.00 93.56 105 LYS A N 1
ATOM 864 C CA . LYS A 1 105 ? 18.865 -5.511 -8.017 1.00 93.56 105 LYS A CA 1
ATOM 865 C C . LYS A 1 105 ? 17.384 -5.867 -8.092 1.00 93.56 105 LYS A C 1
ATOM 867 O O . LYS A 1 105 ? 16.972 -6.804 -7.417 1.00 93.56 105 LYS A O 1
ATOM 872 N N . THR A 1 106 ? 16.603 -5.217 -8.955 1.00 93.94 106 THR A N 1
ATOM 873 C CA . THR A 1 106 ? 15.179 -5.565 -9.125 1.00 93.94 106 THR A CA 1
ATOM 874 C C . THR A 1 106 ? 14.986 -6.994 -9.636 1.00 93.94 106 THR A C 1
ATOM 876 O O . THR A 1 106 ? 14.149 -7.708 -9.093 1.00 93.94 106 THR A O 1
ATOM 879 N N . LYS A 1 107 ? 15.794 -7.463 -10.600 1.00 92.44 107 LYS A N 1
ATOM 880 C CA . LYS A 1 107 ? 15.763 -8.862 -11.081 1.00 92.44 107 LYS A CA 1
ATOM 881 C C . LYS A 1 107 ? 16.102 -9.875 -9.976 1.00 92.44 107 LYS A C 1
ATOM 883 O O . LYS A 1 107 ? 15.574 -10.984 -9.985 1.00 92.44 107 LYS A O 1
ATOM 888 N N . PHE A 1 108 ? 16.979 -9.509 -9.039 1.00 90.94 108 PHE A N 1
ATOM 889 C CA . PHE A 1 108 ? 17.332 -10.348 -7.890 1.00 90.94 108 PHE A CA 1
ATOM 890 C C . PHE A 1 108 ? 16.226 -10.379 -6.826 1.00 90.94 108 PHE A C 1
ATOM 892 O O . PHE A 1 108 ? 15.847 -11.455 -6.371 1.00 90.94 108 PHE A O 1
ATOM 899 N N . ILE A 1 109 ? 15.701 -9.209 -6.451 1.00 92.00 109 ILE A N 1
ATOM 900 C CA . ILE A 1 109 ? 14.670 -9.058 -5.413 1.00 92.00 109 ILE A CA 1
ATOM 901 C C . ILE A 1 109 ? 13.313 -9.600 -5.873 1.00 92.00 109 ILE A C 1
ATOM 903 O O . ILE A 1 109 ? 12.572 -10.162 -5.070 1.00 92.00 109 ILE A O 1
ATOM 907 N N . PHE A 1 110 ? 13.000 -9.481 -7.165 1.00 91.81 110 PHE A N 1
ATOM 908 C CA . PHE A 1 110 ? 11.748 -9.945 -7.756 1.00 91.81 110 PHE A CA 1
ATOM 909 C C . PHE A 1 110 ? 12.027 -11.015 -8.827 1.00 91.81 110 PHE A C 1
ATOM 911 O O . PHE A 1 110 ? 12.039 -10.706 -10.022 1.00 91.81 110 PHE A O 1
ATOM 918 N N . PRO A 1 111 ? 12.202 -12.297 -8.440 1.00 88.00 111 PRO A N 1
ATOM 919 C CA . PRO A 1 111 ? 12.559 -13.380 -9.365 1.00 88.00 111 PRO A CA 1
ATOM 920 C C . PRO A 1 111 ? 11.564 -13.613 -10.512 1.00 88.00 111 PRO A C 1
ATOM 922 O O . PRO A 1 111 ? 11.910 -14.256 -11.500 1.00 88.00 111 PRO A O 1
ATOM 925 N N . GLY A 1 112 ? 10.329 -13.112 -10.383 1.00 88.31 112 GLY A N 1
ATOM 926 C CA . GLY A 1 112 ? 9.305 -13.163 -11.430 1.00 88.31 112 GLY A CA 1
ATOM 927 C C . GLY A 1 112 ? 9.536 -12.190 -12.593 1.00 88.31 112 GLY A C 1
ATOM 928 O O . GLY A 1 112 ? 8.901 -12.338 -13.636 1.00 88.31 112 GLY A O 1
ATOM 929 N N . ILE A 1 113 ? 10.443 -11.217 -12.451 1.00 92.44 113 ILE A N 1
ATOM 930 C CA . ILE A 1 113 ? 10.790 -10.283 -13.526 1.00 92.44 113 ILE A CA 1
ATOM 931 C C . ILE A 1 113 ? 11.574 -11.033 -14.623 1.00 92.44 113 ILE A C 1
ATOM 933 O O . ILE A 1 113 ? 12.623 -11.619 -14.335 1.00 92.44 113 ILE A O 1
ATOM 937 N N . PRO A 1 114 ? 11.141 -10.991 -15.901 1.00 90.00 114 PRO A N 1
ATOM 938 C CA . PRO A 1 114 ? 11.860 -11.652 -16.991 1.00 90.00 114 PRO A CA 1
ATOM 939 C C . PRO A 1 114 ? 13.285 -11.110 -17.149 1.00 90.00 114 PRO A C 1
ATOM 941 O O . PRO A 1 114 ? 13.482 -9.907 -17.275 1.00 90.00 114 PRO A O 1
ATOM 944 N N . LYS A 1 115 ? 14.300 -11.977 -17.200 1.00 88.81 115 LYS A N 1
ATOM 945 C CA . LYS A 1 115 ? 15.718 -11.555 -17.198 1.00 88.81 115 LYS A CA 1
ATOM 946 C C . LYS A 1 115 ? 16.128 -10.649 -18.366 1.00 88.81 115 LYS A C 1
ATOM 948 O O . LYS A 1 115 ? 17.112 -9.930 -18.235 1.00 88.81 115 LYS A O 1
ATOM 953 N N . ASN A 1 116 ? 15.403 -10.704 -19.475 1.00 89.12 116 ASN A N 1
ATOM 954 C CA . ASN A 1 116 ? 15.669 -10.015 -20.737 1.00 89.12 116 ASN A CA 1
ATOM 955 C C . ASN A 1 116 ? 14.628 -8.924 -21.062 1.00 89.12 116 ASN A C 1
ATOM 957 O O . ASN A 1 116 ? 14.552 -8.482 -22.210 1.00 89.12 116 ASN A O 1
ATOM 961 N N . TRP A 1 117 ? 13.800 -8.514 -20.090 1.00 91.06 117 TRP A N 1
ATOM 962 C CA . TRP A 1 117 ? 12.709 -7.557 -20.323 1.00 91.06 117 TRP A CA 1
ATOM 963 C C . TRP A 1 117 ? 13.190 -6.236 -20.941 1.00 91.06 117 TRP A C 1
ATOM 965 O O . TRP A 1 117 ? 12.484 -5.647 -21.753 1.00 91.06 117 TRP A O 1
ATOM 975 N N . ASP A 1 118 ? 14.387 -5.800 -20.569 1.00 85.69 118 ASP A N 1
ATOM 976 C CA . ASP A 1 118 ? 15.039 -4.559 -20.977 1.00 85.69 118 ASP A CA 1
ATOM 977 C C . ASP A 1 118 ? 15.410 -4.563 -22.464 1.00 85.69 118 ASP A C 1
ATOM 979 O O . ASP A 1 118 ? 15.309 -3.541 -23.130 1.00 85.69 118 ASP A O 1
ATOM 983 N N . SER A 1 119 ? 15.738 -5.727 -23.031 1.00 85.00 119 SER A N 1
ATOM 984 C CA . SER A 1 119 ? 15.920 -5.862 -24.483 1.00 85.00 119 SER A CA 1
ATOM 985 C C . SER A 1 119 ? 14.587 -5.991 -25.226 1.00 85.00 119 SER A C 1
ATOM 987 O O . SER A 1 119 ? 14.442 -5.494 -26.341 1.00 85.00 119 SER A O 1
ATOM 989 N N . GLU A 1 120 ? 13.599 -6.656 -24.619 1.00 87.19 120 GLU A N 1
ATOM 990 C CA . GLU A 1 120 ? 12.272 -6.838 -25.221 1.00 87.19 120 GLU A CA 1
ATOM 991 C C . GLU A 1 120 ? 11.502 -5.522 -25.342 1.00 87.19 120 GLU A C 1
ATOM 993 O O . GLU A 1 120 ? 10.766 -5.326 -26.309 1.00 87.19 120 GLU A O 1
ATOM 998 N N . ILE A 1 121 ? 11.676 -4.610 -24.382 1.00 88.00 121 ILE A N 1
ATOM 999 C CA . ILE A 1 121 ? 10.905 -3.367 -24.336 1.00 88.00 121 ILE A CA 1
ATOM 1000 C C . ILE A 1 121 ? 11.265 -2.382 -25.451 1.00 88.00 121 ILE A C 1
ATOM 1002 O O . ILE A 1 121 ? 10.462 -1.519 -25.795 1.00 88.00 121 ILE A O 1
ATOM 1006 N N . LEU A 1 122 ? 12.440 -2.544 -26.061 1.00 86.00 122 LEU A N 1
ATOM 1007 C CA . LEU A 1 122 ? 12.880 -1.745 -27.204 1.00 86.00 122 LEU A CA 1
ATOM 1008 C C . LEU A 1 122 ? 12.117 -2.085 -28.496 1.00 86.00 122 LEU A C 1
ATOM 1010 O O . LEU A 1 122 ? 12.155 -1.318 -29.459 1.00 86.00 122 LEU A O 1
ATOM 1014 N N . GLN A 1 123 ? 11.411 -3.220 -28.522 1.00 82.56 123 GLN A N 1
ATOM 1015 C CA . GLN A 1 123 ? 10.669 -3.701 -29.685 1.00 82.56 123 GLN A CA 1
ATOM 1016 C C . GLN A 1 123 ? 9.155 -3.502 -29.507 1.00 82.56 123 GLN A C 1
ATOM 1018 O O . GLN A 1 123 ? 8.646 -3.786 -28.429 1.00 82.56 123 GLN A O 1
ATOM 1023 N N . PRO A 1 124 ? 8.397 -3.104 -30.543 1.00 81.88 124 PRO A N 1
ATOM 1024 C CA . PRO A 1 124 ? 8.868 -2.690 -31.861 1.00 81.88 124 PRO A CA 1
ATOM 1025 C C . PRO A 1 124 ? 9.458 -1.266 -31.857 1.00 81.88 124 PRO A C 1
ATOM 1027 O O . PRO A 1 124 ? 9.208 -0.460 -30.960 1.00 81.88 124 PRO A O 1
ATOM 1030 N N . ALA A 1 125 ? 10.259 -0.952 -32.877 1.00 75.75 125 ALA A N 1
ATOM 1031 C CA . ALA A 1 125 ? 10.791 0.396 -33.074 1.00 75.75 125 ALA A CA 1
ATOM 1032 C C . ALA A 1 125 ? 9.655 1.413 -33.309 1.00 75.75 125 ALA A C 1
ATOM 1034 O O . ALA A 1 125 ? 8.679 1.093 -33.990 1.00 75.75 125 ALA A O 1
ATOM 1035 N N . PHE A 1 126 ? 9.806 2.634 -32.780 1.00 69.56 126 PHE A N 1
ATOM 1036 C CA . PHE A 1 126 ? 8.857 3.752 -32.945 1.00 69.56 126 PHE A CA 1
ATOM 1037 C C . PHE A 1 126 ? 7.411 3.458 -32.512 1.00 69.56 126 PHE A C 1
ATOM 1039 O O . PHE A 1 126 ? 6.451 3.923 -33.134 1.00 69.56 126 PHE A O 1
ATOM 1046 N N . ALA A 1 127 ? 7.249 2.651 -31.469 1.00 71.94 127 ALA A N 1
ATOM 1047 C CA . ALA A 1 127 ? 5.961 2.365 -30.873 1.00 71.94 127 ALA A CA 1
ATOM 1048 C C . ALA A 1 127 ? 6.103 2.260 -29.358 1.00 71.94 127 ALA A C 1
ATOM 1050 O O . ALA A 1 127 ? 7.019 1.612 -28.845 1.00 71.94 127 ALA A O 1
ATOM 1051 N N . LEU A 1 128 ? 5.119 2.823 -28.656 1.00 72.56 128 LEU A N 1
ATOM 1052 C CA . LEU A 1 128 ? 4.989 2.667 -27.218 1.00 72.56 128 LEU A CA 1
ATOM 1053 C C . LEU A 1 128 ? 4.879 1.178 -26.872 1.00 72.56 128 LEU A C 1
ATOM 1055 O O . LEU A 1 128 ? 3.892 0.521 -27.211 1.00 72.56 128 LEU A O 1
ATOM 1059 N N . ASN A 1 129 ? 5.868 0.676 -26.141 1.00 82.50 129 ASN A N 1
ATOM 1060 C CA . ASN A 1 129 ? 5.823 -0.633 -25.509 1.00 82.50 129 ASN A CA 1
ATOM 1061 C C . ASN A 1 129 ? 5.815 -0.438 -23.990 1.00 82.50 129 ASN A C 1
ATOM 1063 O O . ASN A 1 129 ? 6.730 0.177 -23.446 1.00 82.50 129 ASN A O 1
ATOM 1067 N N . LEU A 1 130 ? 4.767 -0.928 -23.325 1.00 89.94 130 LEU A N 1
ATOM 1068 C CA . LEU A 1 130 ? 4.580 -0.868 -21.876 1.00 89.94 130 LEU A CA 1
ATOM 1069 C C . LEU A 1 130 ? 4.505 -2.290 -21.332 1.00 89.94 130 LEU A C 1
ATOM 1071 O O . LEU A 1 130 ? 3.715 -3.107 -21.808 1.00 89.94 130 LEU A O 1
ATOM 1075 N N . LYS A 1 131 ? 5.279 -2.562 -20.281 1.00 91.50 131 LYS A N 1
ATOM 1076 C CA . LYS A 1 131 ? 5.336 -3.863 -19.621 1.00 91.50 131 LYS A CA 1
ATOM 1077 C C . LYS A 1 131 ? 5.275 -3.698 -18.106 1.00 91.50 131 LYS A C 1
ATOM 1079 O O . LYS A 1 131 ? 6.114 -3.036 -17.502 1.00 91.50 131 LYS A O 1
ATOM 1084 N N . VAL A 1 132 ? 4.299 -4.347 -17.477 1.00 92.44 132 VAL A N 1
ATOM 1085 C CA . VAL A 1 132 ? 4.290 -4.515 -16.018 1.00 92.44 132 VAL A CA 1
ATOM 1086 C C . VAL A 1 132 ? 5.293 -5.617 -15.689 1.00 92.44 132 VAL A C 1
ATOM 1088 O O . VAL A 1 132 ? 5.077 -6.775 -16.038 1.00 92.44 132 VAL A O 1
ATOM 1091 N N . LEU A 1 133 ? 6.420 -5.245 -15.087 1.00 93.75 133 LEU A N 1
ATOM 1092 C CA . LEU A 1 133 ? 7.488 -6.178 -14.719 1.00 93.75 133 LEU A CA 1
ATOM 1093 C C . LEU A 1 133 ? 7.170 -6.895 -13.414 1.00 93.75 133 LEU A C 1
ATOM 1095 O O . LEU A 1 133 ? 7.429 -8.085 -13.268 1.00 93.75 133 LEU A O 1
ATOM 1099 N N . TYR A 1 134 ? 6.600 -6.148 -12.478 1.00 93.06 134 TYR A N 1
ATOM 1100 C CA . TYR A 1 134 ? 6.184 -6.637 -11.181 1.00 93.06 134 TYR A CA 1
ATOM 1101 C C . TYR A 1 134 ? 4.883 -5.943 -10.800 1.00 93.06 134 TYR A C 1
ATOM 1103 O O . TYR A 1 134 ? 4.725 -4.735 -10.984 1.00 93.06 134 TYR A O 1
ATOM 1111 N N . GLN A 1 135 ? 3.963 -6.727 -10.266 1.00 88.44 135 GLN A N 1
ATOM 1112 C CA . GLN A 1 135 ? 2.739 -6.273 -9.636 1.00 88.44 135 GLN A CA 1
ATOM 1113 C C . GLN A 1 135 ? 2.642 -7.069 -8.347 1.00 88.44 135 GLN A C 1
ATOM 1115 O O . GLN A 1 135 ? 2.616 -8.299 -8.382 1.00 88.44 135 GLN A O 1
ATOM 1120 N N . ARG A 1 136 ? 2.604 -6.373 -7.219 1.00 83.50 136 ARG A N 1
ATOM 1121 C CA . ARG A 1 136 ? 2.375 -7.003 -5.929 1.00 83.50 136 ARG A CA 1
ATOM 1122 C C . ARG A 1 136 ? 0.948 -7.561 -5.911 1.00 83.50 136 ARG A C 1
ATOM 1124 O O . ARG A 1 136 ? 0.004 -6.808 -6.162 1.00 83.50 136 ARG A O 1
ATOM 1131 N N . THR A 1 137 ? 0.807 -8.867 -5.680 1.00 74.06 137 THR A N 1
ATOM 1132 C CA . THR A 1 137 ? -0.483 -9.593 -5.666 1.00 74.06 137 THR A CA 1
ATOM 1133 C C . THR A 1 137 ? -0.859 -10.118 -4.283 1.00 74.06 137 THR A C 1
ATOM 1135 O O . THR A 1 137 ? -2.003 -10.478 -4.056 1.00 74.06 137 THR A O 1
ATOM 1138 N N . ASP A 1 138 ? 0.081 -10.155 -3.342 1.00 69.62 138 ASP A N 1
ATOM 1139 C CA . ASP A 1 138 ? -0.120 -10.606 -1.956 1.00 69.62 138 ASP A CA 1
ATOM 1140 C C . ASP A 1 138 ? -0.750 -9.534 -1.046 1.00 69.62 138 ASP A C 1
ATOM 1142 O O . ASP A 1 138 ? -0.969 -9.772 0.139 1.00 69.62 138 ASP A O 1
ATOM 1146 N N . ARG A 1 139 ? -1.065 -8.354 -1.601 1.00 73.69 139 ARG A N 1
ATOM 1147 C CA . ARG A 1 139 ? -1.814 -7.282 -0.933 1.00 73.69 139 ARG A CA 1
ATOM 1148 C C . ARG A 1 139 ? -3.072 -6.869 -1.710 1.00 73.69 139 ARG A C 1
ATOM 1150 O O . ARG A 1 139 ? -3.411 -5.688 -1.743 1.00 73.69 139 ARG A O 1
ATOM 1157 N N . GLU A 1 140 ? -3.734 -7.821 -2.368 1.00 83.50 140 GLU A N 1
ATOM 1158 C CA . GLU A 1 140 ? -5.037 -7.576 -2.995 1.00 83.50 140 GLU A CA 1
ATOM 1159 C C . GLU A 1 140 ? -6.089 -7.284 -1.918 1.00 83.50 140 GLU A C 1
ATOM 1161 O O . GLU A 1 140 ? -6.232 -8.025 -0.943 1.00 83.50 140 GLU A O 1
ATOM 1166 N N . ILE A 1 141 ? -6.780 -6.154 -2.071 1.00 90.75 141 ILE A N 1
ATOM 1167 C CA . ILE A 1 141 ? -7.895 -5.781 -1.203 1.00 90.75 141 ILE A CA 1
ATOM 1168 C C . ILE A 1 141 ? -9.051 -6.733 -1.544 1.00 90.75 141 ILE A C 1
ATOM 1170 O O . ILE A 1 141 ? -9.375 -6.849 -2.726 1.00 90.75 141 ILE A O 1
ATOM 1174 N N . PRO A 1 142 ? -9.647 -7.430 -0.563 1.00 93.75 142 PRO A N 1
ATOM 1175 C CA . PRO A 1 142 ? -10.754 -8.344 -0.829 1.00 93.75 142 PRO A CA 1
ATOM 1176 C C . PRO A 1 142 ? -11.981 -7.592 -1.357 1.00 93.75 142 PRO A C 1
ATOM 1178 O O . PRO A 1 142 ? -12.159 -6.409 -1.077 1.00 93.75 142 PRO A O 1
ATOM 1181 N N . ASP A 1 143 ? -12.849 -8.301 -2.079 1.00 94.00 143 ASP A N 1
ATOM 1182 C CA . ASP A 1 143 ? -14.098 -7.742 -2.619 1.00 94.00 143 ASP A CA 1
ATOM 1183 C C . ASP A 1 143 ? -15.153 -7.447 -1.530 1.00 94.00 143 ASP A C 1
ATOM 1185 O O . ASP A 1 143 ? -16.127 -6.735 -1.781 1.00 94.00 143 ASP A O 1
ATOM 1189 N N . GLU A 1 144 ? -14.972 -8.001 -0.327 1.00 96.44 144 GLU A N 1
ATOM 1190 C CA . GLU A 1 144 ? -15.897 -7.899 0.803 1.00 96.44 144 GLU A CA 1
ATOM 1191 C C . GLU A 1 144 ? -15.164 -7.539 2.101 1.00 96.44 144 GLU A C 1
ATOM 1193 O O . GLU A 1 144 ? -13.956 -7.757 2.242 1.00 96.44 144 GLU A O 1
ATOM 1198 N N . ASN A 1 145 ? -15.909 -6.991 3.068 1.00 98.12 145 ASN A N 1
ATOM 1199 C CA . ASN A 1 145 ? -15.375 -6.651 4.382 1.00 98.12 145 ASN A CA 1
ATOM 1200 C C . ASN A 1 145 ? -14.827 -7.897 5.075 1.00 98.12 145 ASN A C 1
ATOM 1202 O O . ASN A 1 145 ? -15.573 -8.816 5.411 1.00 98.12 145 ASN A O 1
ATOM 1206 N N . ASN A 1 146 ? -13.532 -7.878 5.360 1.00 98.00 146 ASN A N 1
ATOM 1207 C CA . ASN A 1 146 ? -12.836 -8.980 6.004 1.00 98.00 146 ASN A CA 1
ATOM 1208 C C . ASN A 1 146 ? -12.168 -8.572 7.315 1.00 98.00 146 ASN A C 1
ATOM 1210 O O . ASN A 1 146 ? -11.496 -9.403 7.911 1.00 98.00 146 ASN A O 1
ATOM 1214 N N . PHE A 1 147 ? -12.297 -7.314 7.732 1.00 98.62 147 PHE A N 1
ATOM 1215 C CA . PHE A 1 147 ? -11.657 -6.770 8.919 1.00 98.62 147 PHE A CA 1
ATOM 1216 C C . PHE A 1 147 ? -12.670 -6.022 9.778 1.00 98.62 147 PHE A C 1
ATOM 1218 O O . PHE A 1 147 ? -13.408 -5.170 9.273 1.00 98.62 147 PHE A O 1
ATOM 1225 N N . TYR A 1 148 ? -12.651 -6.305 11.078 1.00 98.56 148 TYR A N 1
ATOM 1226 C CA . TYR A 1 148 ? -13.517 -5.680 12.072 1.00 98.56 148 TYR A CA 1
ATOM 1227 C C . TYR A 1 148 ? -12.707 -5.397 13.328 1.00 98.56 148 TYR A C 1
ATOM 1229 O O . TYR A 1 148 ? -11.994 -6.271 13.807 1.00 98.56 148 TYR A O 1
ATOM 1237 N N . ALA A 1 149 ? -12.809 -4.187 13.864 1.00 98.56 149 ALA A N 1
ATOM 1238 C CA . ALA A 1 149 ? -12.156 -3.791 15.096 1.00 98.56 149 ALA A CA 1
ATOM 1239 C C . ALA A 1 149 ? -13.091 -2.962 15.974 1.00 98.56 149 ALA A C 1
ATOM 1241 O O . ALA A 1 149 ? -13.824 -2.097 15.486 1.00 98.56 149 ALA A O 1
ATOM 1242 N N . SER A 1 150 ? -13.023 -3.203 17.276 1.00 98.19 150 SER A N 1
ATOM 1243 C CA . SER A 1 150 ? -13.698 -2.428 18.310 1.00 98.19 150 SER A CA 1
ATOM 1244 C C . SER A 1 150 ? -12.668 -1.855 19.272 1.00 98.19 150 SER A C 1
ATOM 1246 O O . SER A 1 150 ? -11.620 -2.458 19.518 1.00 98.19 150 SER A O 1
ATOM 1248 N N . PHE A 1 151 ? -12.956 -0.668 19.796 1.00 97.94 151 PHE A N 1
ATOM 1249 C CA . PHE A 1 151 ? -12.065 0.038 20.707 1.00 97.94 151 PHE A CA 1
ATOM 1250 C C . PHE A 1 151 ? -12.832 0.504 21.939 1.00 97.94 151 PHE A C 1
ATOM 1252 O O . PHE A 1 151 ? -13.954 0.995 21.826 1.00 97.94 151 PHE A O 1
ATOM 1259 N N . SER A 1 152 ? -12.183 0.428 23.096 1.00 95.88 152 SER A N 1
ATOM 1260 C CA . SER A 1 152 ? -12.671 0.990 24.357 1.00 95.88 152 SER A CA 1
ATOM 1261 C C . SER A 1 152 ? -11.718 2.082 24.828 1.00 95.88 152 SER A C 1
ATOM 1263 O O . SER A 1 152 ? -10.522 2.043 24.546 1.00 95.88 152 SER A O 1
ATOM 1265 N N . TYR A 1 153 ? -12.221 3.063 25.580 1.00 94.00 153 TYR A N 1
ATOM 1266 C CA . TYR A 1 153 ? -11.399 4.115 26.207 1.00 94.00 153 TYR A CA 1
ATOM 1267 C C . TYR A 1 153 ? -10.622 5.019 25.223 1.00 94.00 153 TYR A C 1
ATOM 1269 O O . TYR A 1 153 ? -9.645 5.674 25.597 1.00 94.00 153 TYR A O 1
ATOM 1277 N N . THR A 1 154 ? -11.069 5.111 23.969 1.00 95.62 154 THR A N 1
ATOM 1278 C CA . THR A 1 154 ? -10.542 6.040 22.956 1.00 95.62 154 THR A CA 1
ATOM 1279 C C . THR A 1 154 ? -11.684 6.680 22.169 1.00 95.62 154 THR A C 1
ATOM 1281 O O . THR A 1 154 ? -12.829 6.283 22.330 1.00 95.62 154 THR A O 1
ATOM 1284 N N . THR A 1 155 ? -11.380 7.674 21.331 1.00 96.19 155 THR A N 1
ATOM 1285 C CA . THR A 1 155 ? -12.381 8.404 20.535 1.00 96.19 155 THR A CA 1
ATOM 1286 C C . THR A 1 155 ? -12.141 8.254 19.041 1.00 96.19 155 THR A C 1
ATOM 1288 O O . THR A 1 155 ? -11.008 8.024 18.601 1.00 96.19 155 THR A O 1
ATOM 1291 N N . LYS A 1 156 ? -13.187 8.480 18.231 1.00 95.50 156 LYS A N 1
ATOM 1292 C CA . LYS A 1 156 ? -13.057 8.482 16.766 1.00 95.50 156 LYS A CA 1
ATOM 1293 C C . LYS A 1 156 ? -12.026 9.498 16.282 1.00 95.50 156 LYS A C 1
ATOM 1295 O O . LYS A 1 156 ? -11.245 9.200 15.384 1.00 95.50 156 LYS A O 1
ATOM 1300 N N . THR A 1 157 ? -11.965 10.668 16.917 1.00 94.81 157 THR A N 1
ATOM 1301 C CA . THR A 1 157 ? -10.975 11.706 16.596 1.00 94.81 157 THR A CA 1
ATOM 1302 C C . THR A 1 157 ? -9.541 11.206 16.766 1.00 94.81 157 THR A C 1
ATOM 1304 O O . THR A 1 157 ? -8.733 11.403 15.864 1.00 94.81 157 THR A O 1
ATOM 1307 N N . LYS A 1 158 ? -9.228 10.496 17.861 1.00 96.06 158 LYS A N 1
ATOM 1308 C CA . LYS A 1 158 ? -7.878 9.949 18.085 1.00 96.06 158 LYS A CA 1
ATOM 1309 C C . LYS A 1 158 ? -7.500 8.892 17.046 1.00 96.06 158 LYS A C 1
ATOM 1311 O O . LYS A 1 158 ? -6.387 8.917 16.528 1.00 96.06 158 LYS A O 1
ATOM 1316 N N . ILE A 1 159 ? -8.426 7.983 16.727 1.00 97.25 159 ILE A N 1
ATOM 1317 C CA . ILE A 1 159 ? -8.207 6.955 15.696 1.00 97.25 159 ILE A CA 1
ATOM 1318 C C . ILE A 1 159 ? -7.981 7.622 14.336 1.00 97.25 159 ILE A C 1
ATOM 1320 O O . ILE A 1 159 ? -7.026 7.289 13.634 1.00 97.25 159 ILE A O 1
ATOM 1324 N N . LYS A 1 160 ? -8.810 8.613 13.991 1.00 96.12 160 LYS A N 1
ATOM 1325 C CA . LYS A 1 160 ? -8.679 9.382 12.754 1.00 96.12 160 LYS A CA 1
ATOM 1326 C C . LYS A 1 160 ? -7.308 10.047 12.637 1.00 96.12 160 LYS A C 1
ATOM 1328 O O . LYS A 1 160 ? -6.637 9.861 11.626 1.00 96.12 160 LYS A O 1
ATOM 1333 N N . GLU A 1 161 ? -6.900 10.806 13.653 1.00 94.75 161 GLU A N 1
ATOM 1334 C CA . GLU A 1 161 ? -5.614 11.516 13.668 1.00 94.75 161 GLU A CA 1
ATOM 1335 C C . GLU A 1 161 ? -4.436 10.547 13.515 1.00 94.75 161 GLU A C 1
ATOM 1337 O O . GLU A 1 161 ? -3.510 10.810 12.747 1.00 94.75 161 GLU A O 1
ATOM 1342 N N . LEU A 1 162 ? -4.490 9.394 14.189 1.00 95.25 162 LEU A N 1
ATOM 1343 C CA . LEU A 1 162 ? -3.466 8.361 14.076 1.00 95.25 162 LEU A CA 1
ATOM 1344 C C . LEU A 1 162 ? -3.353 7.807 12.646 1.00 95.25 162 LEU A C 1
ATOM 1346 O O . LEU A 1 162 ? -2.238 7.651 12.141 1.00 95.25 162 LEU A O 1
ATOM 1350 N N . LEU A 1 163 ? -4.477 7.508 11.988 1.00 93.81 163 LEU A N 1
ATOM 1351 C CA . LEU A 1 163 ? -4.478 6.999 10.613 1.00 93.81 163 LEU A CA 1
ATOM 1352 C C . LEU A 1 163 ? -4.002 8.070 9.612 1.00 93.81 163 LEU A C 1
ATOM 1354 O O . LEU A 1 163 ? -3.187 7.767 8.737 1.00 93.81 163 LEU A O 1
ATOM 1358 N N . GLU A 1 164 ? -4.410 9.333 9.784 1.00 89.50 164 GLU A N 1
ATOM 1359 C CA . GLU A 1 164 ? -3.928 10.469 8.974 1.00 89.50 164 GLU A CA 1
ATOM 1360 C C . GLU A 1 164 ? -2.409 10.656 9.092 1.00 89.50 164 GLU A C 1
ATOM 1362 O O . GLU A 1 164 ? -1.716 10.781 8.079 1.00 89.50 164 GLU A O 1
ATOM 1367 N N . LEU A 1 165 ? -1.869 10.596 10.315 1.00 84.56 165 LEU A N 1
ATOM 1368 C CA . LEU A 1 165 ? -0.424 10.666 10.575 1.00 84.56 165 LEU A CA 1
ATOM 1369 C C . LEU A 1 165 ? 0.363 9.527 9.907 1.00 84.56 165 LEU A C 1
ATOM 1371 O O . LEU A 1 165 ? 1.573 9.649 9.715 1.00 84.56 165 LEU A O 1
ATOM 1375 N N . ASN A 1 166 ? -0.311 8.440 9.521 1.00 81.94 166 ASN A N 1
ATOM 1376 C CA . ASN A 1 166 ? 0.280 7.284 8.851 1.00 81.94 166 ASN A CA 1
ATOM 1377 C C . ASN A 1 166 ? -0.052 7.218 7.351 1.00 81.94 166 ASN A C 1
ATOM 1379 O O . ASN A 1 166 ? 0.005 6.145 6.751 1.00 81.94 166 ASN A O 1
ATOM 1383 N N . ASN A 1 167 ? -0.314 8.373 6.728 1.00 84.44 167 ASN A N 1
ATOM 1384 C CA . ASN A 1 167 ? -0.539 8.544 5.286 1.00 84.44 167 ASN A CA 1
ATOM 1385 C C . ASN A 1 167 ? -1.795 7.848 4.740 1.00 84.44 167 ASN A C 1
ATOM 1387 O O . ASN A 1 167 ? -1.846 7.523 3.552 1.00 84.44 167 ASN A O 1
ATOM 1391 N N . TRP A 1 168 ? -2.811 7.622 5.571 1.00 89.56 168 TRP A N 1
ATOM 1392 C CA . TRP A 1 168 ? -4.113 7.214 5.056 1.00 89.56 168 TRP A CA 1
ATOM 1393 C C . TRP A 1 168 ? -4.858 8.440 4.540 1.00 89.56 168 TRP A C 1
ATOM 1395 O O . TRP A 1 168 ? -4.858 9.501 5.167 1.00 89.56 168 TRP A O 1
ATOM 1405 N N . THR A 1 169 ? -5.500 8.292 3.385 1.00 91.12 169 THR A N 1
ATOM 1406 C CA . THR A 1 169 ? -6.401 9.320 2.865 1.00 91.12 169 THR A CA 1
ATOM 1407 C C . THR A 1 169 ? -7.694 9.253 3.652 1.00 91.12 169 THR A C 1
ATOM 1409 O O . THR A 1 169 ? -8.264 8.174 3.777 1.00 91.12 169 THR A O 1
ATOM 1412 N N . VAL A 1 170 ? -8.166 10.390 4.160 1.00 92.81 170 VAL A N 1
ATOM 1413 C CA . VAL A 1 170 ? -9.397 10.455 4.955 1.00 92.81 170 VAL A CA 1
ATOM 1414 C C . VAL A 1 170 ? -10.441 11.286 4.245 1.00 92.81 170 VAL A C 1
ATOM 1416 O O . VAL A 1 170 ? -10.181 12.413 3.814 1.00 92.81 170 VAL A O 1
ATOM 1419 N N . ARG A 1 171 ? -11.651 10.739 4.159 1.00 93.62 171 ARG A N 1
ATOM 1420 C CA . ARG A 1 171 ? -12.837 11.461 3.706 1.00 93.62 171 ARG A CA 1
ATOM 1421 C C . ARG A 1 171 ? -13.955 11.315 4.726 1.00 93.62 171 ARG A C 1
ATOM 1423 O O . ARG A 1 171 ? -14.084 10.300 5.400 1.00 93.62 171 ARG A O 1
ATOM 1430 N N . LYS A 1 172 ? -14.763 12.361 4.855 1.00 88.81 172 LYS A N 1
ATOM 1431 C CA . LYS A 1 172 ? -15.941 12.325 5.718 1.00 88.81 172 LYS A CA 1
ATOM 1432 C C . LYS A 1 172 ? -17.030 11.486 5.045 1.00 88.81 172 LYS A C 1
ATOM 1434 O O . LYS A 1 172 ? -17.347 11.753 3.886 1.00 88.81 172 LYS A O 1
ATOM 1439 N N . SER A 1 173 ? -17.612 10.543 5.777 1.00 79.94 173 SER A N 1
ATOM 1440 C CA . SER A 1 173 ? -18.786 9.780 5.355 1.00 79.94 173 SER A CA 1
ATOM 1441 C C . SER A 1 173 ? -19.919 10.070 6.337 1.00 79.94 173 SER A C 1
ATOM 1443 O O . SER A 1 173 ? -19.816 9.810 7.527 1.00 79.94 173 SER A O 1
ATOM 1445 N N . GLY A 1 174 ? -20.970 10.759 5.898 1.00 79.38 174 GLY A N 1
ATOM 1446 C CA . GLY A 1 174 ? -22.050 11.179 6.800 1.00 79.38 174 GLY A CA 1
ATOM 1447 C C . GLY A 1 174 ? -21.683 12.312 7.774 1.00 79.38 174 GLY A C 1
ATOM 1448 O O . GLY A 1 174 ? -20.813 13.148 7.511 1.00 79.38 174 GLY A O 1
ATOM 1449 N N . SER A 1 175 ? -22.424 12.420 8.882 1.00 77.25 175 SER A N 1
ATOM 1450 C CA . SER A 1 175 ? -22.263 13.510 9.858 1.00 77.25 175 SER A CA 1
ATOM 1451 C C . SER A 1 175 ? -21.108 13.266 10.831 1.00 77.25 175 SER A C 1
ATOM 1453 O O . SER A 1 175 ? -20.427 14.239 11.180 1.00 77.25 175 SER A O 1
ATOM 1455 N N . THR A 1 176 ? -20.872 12.007 11.215 1.00 85.00 176 THR A N 1
ATOM 1456 C CA . THR A 1 176 ? -19.933 11.607 12.277 1.00 85.00 176 THR A CA 1
ATOM 1457 C C . THR A 1 176 ? -18.923 10.537 11.878 1.00 85.00 176 THR A C 1
ATOM 1459 O O . THR A 1 176 ? -18.084 10.197 12.713 1.00 85.00 176 THR A O 1
ATOM 1462 N N . ASP A 1 177 ? -18.992 10.004 10.661 1.00 93.56 177 ASP A N 1
ATOM 1463 C CA . ASP A 1 177 ? -18.219 8.824 10.281 1.00 93.56 177 ASP A CA 1
ATOM 1464 C C . ASP A 1 177 ? -17.122 9.204 9.283 1.00 93.56 177 ASP A C 1
ATOM 1466 O O . ASP A 1 177 ? -17.139 10.267 8.639 1.00 93.56 177 ASP A O 1
ATOM 1470 N N . PHE A 1 178 ? -16.100 8.362 9.215 1.00 96.00 178 PHE A N 1
ATOM 1471 C CA . PHE A 1 178 ? -14.904 8.622 8.425 1.00 96.00 178 PHE A CA 1
ATOM 1472 C C . PHE A 1 178 ? -14.558 7.393 7.607 1.00 96.00 178 PHE A C 1
ATOM 1474 O O . PHE A 1 178 ? -14.578 6.280 8.117 1.00 96.00 178 PHE A O 1
ATOM 1481 N N . GLU A 1 179 ? -14.197 7.608 6.354 1.00 96.88 179 GLU A N 1
ATOM 1482 C CA . GLU A 1 179 ? -13.656 6.568 5.494 1.00 96.88 179 GLU A CA 1
ATOM 1483 C C . GLU A 1 179 ? -12.168 6.826 5.281 1.00 96.88 179 GLU A C 1
ATOM 1485 O O . GLU A 1 179 ? -11.745 7.965 5.043 1.00 96.88 179 GLU A O 1
ATOM 1490 N N . PHE A 1 180 ? -11.387 5.757 5.378 1.00 95.62 180 PHE A N 1
ATOM 1491 C CA . PHE A 1 180 ? -9.940 5.765 5.271 1.00 95.62 180 PHE A CA 1
ATOM 1492 C C . PHE A 1 180 ? -9.511 4.838 4.146 1.00 95.62 180 PHE A C 1
ATOM 1494 O O . PHE A 1 180 ? -9.981 3.707 4.058 1.00 95.62 180 PHE A O 1
ATOM 1501 N N . GLU A 1 181 ? -8.578 5.290 3.318 1.00 93.12 181 GLU A N 1
ATOM 1502 C CA . GLU A 1 181 ? -8.095 4.520 2.174 1.00 93.12 181 GLU A CA 1
ATOM 1503 C C . GLU A 1 181 ? -6.577 4.652 2.028 1.00 93.12 181 GLU A C 1
ATOM 1505 O O . GLU A 1 181 ? -5.999 5.735 2.192 1.00 93.12 181 GLU A O 1
ATOM 1510 N N . ASN A 1 182 ? -5.928 3.540 1.693 1.00 87.56 182 ASN A N 1
ATOM 1511 C CA . ASN A 1 182 ? -4.574 3.518 1.150 1.00 87.56 182 ASN A CA 1
ATOM 1512 C C . ASN A 1 182 ? -4.438 2.349 0.151 1.00 87.56 182 ASN A C 1
ATOM 1514 O O . ASN A 1 182 ? -5.427 1.729 -0.229 1.00 87.56 182 ASN A O 1
ATOM 1518 N N . SER A 1 183 ? -3.218 2.031 -0.287 1.00 82.62 183 SER A N 1
ATOM 1519 C CA . SER A 1 183 ? -2.993 1.017 -1.324 1.00 82.62 183 SER A CA 1
ATOM 1520 C C . SER A 1 183 ? -3.3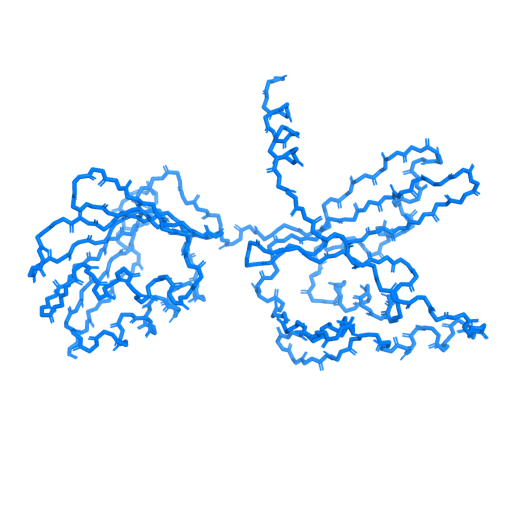11 -0.434 -0.941 1.00 82.62 183 SER A C 1
ATOM 1522 O O . SER A 1 183 ? -3.264 -1.297 -1.815 1.00 82.62 183 SER A O 1
ATOM 1524 N N . TRP A 1 184 ? -3.618 -0.728 0.324 1.00 88.69 184 TRP A N 1
ATOM 1525 C CA . TRP A 1 184 ? -3.904 -2.083 0.810 1.00 88.69 184 TRP A CA 1
ATOM 1526 C C . TRP A 1 184 ? -5.179 -2.178 1.657 1.00 88.69 184 TRP A C 1
ATOM 1528 O O . TRP A 1 184 ? -5.459 -3.245 2.207 1.00 88.69 184 TRP A O 1
ATOM 1538 N N . THR A 1 185 ? -5.955 -1.099 1.785 1.00 93.69 185 THR A N 1
ATOM 1539 C CA . THR A 1 185 ? -7.162 -1.110 2.616 1.00 93.69 185 THR A CA 1
ATOM 1540 C C . THR A 1 185 ? -8.162 -0.006 2.285 1.00 93.69 185 THR A C 1
ATOM 1542 O O . THR A 1 185 ? -7.801 1.080 1.825 1.00 93.69 185 THR A O 1
ATOM 1545 N N . THR A 1 186 ? -9.426 -0.277 2.590 1.00 95.88 186 THR A N 1
ATOM 1546 C CA . THR A 1 186 ? -10.511 0.699 2.700 1.00 95.88 186 THR A CA 1
ATOM 1547 C C . THR A 1 186 ? -11.278 0.409 3.986 1.00 95.88 186 THR A C 1
ATOM 1549 O O . THR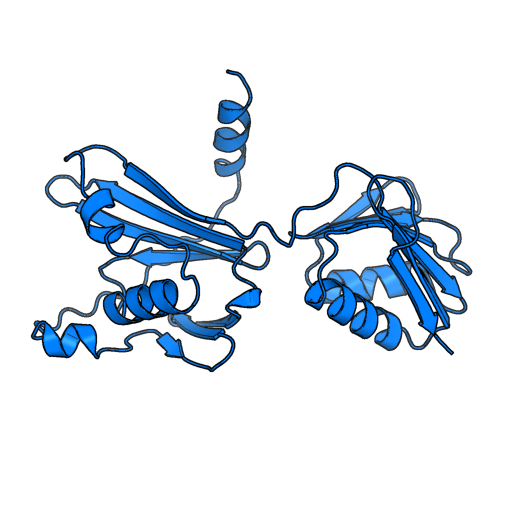 A 1 186 ? -11.887 -0.652 4.105 1.00 95.88 186 THR A O 1
ATOM 1552 N N . LEU A 1 187 ? -11.251 1.337 4.943 1.00 97.94 187 LEU A N 1
ATOM 1553 C CA . LEU A 1 187 ? -11.914 1.203 6.242 1.00 97.94 187 LEU A CA 1
ATOM 1554 C C . LEU A 1 187 ? -12.947 2.302 6.468 1.00 97.94 187 LEU A C 1
ATOM 1556 O O . LEU A 1 187 ? -12.782 3.428 6.006 1.00 97.94 187 LEU A O 1
ATOM 1560 N N . THR A 1 188 ? -13.953 1.986 7.268 1.00 97.94 188 THR A N 1
ATOM 1561 C CA . THR A 1 188 ? -14.957 2.910 7.790 1.00 97.94 188 THR A CA 1
ATOM 1562 C C . THR A 1 188 ? -14.856 2.935 9.308 1.00 97.94 188 THR A C 1
ATOM 1564 O O . THR A 1 188 ? -14.879 1.886 9.948 1.00 97.94 188 THR A O 1
ATOM 1567 N N . LEU A 1 189 ? -14.719 4.131 9.877 1.00 98.00 189 LEU A N 1
ATOM 1568 C CA . LEU A 1 189 ? -14.789 4.393 11.312 1.00 98.00 189 LEU A CA 1
ATOM 1569 C C . LEU A 1 189 ? -16.165 4.955 11.644 1.00 98.00 189 LEU A C 1
ATOM 1571 O O . LEU A 1 189 ? -16.495 6.084 11.266 1.00 98.00 189 LEU A O 1
ATOM 1575 N N . GLU A 1 190 ? -16.925 4.178 12.393 1.00 96.19 190 GLU A N 1
ATOM 1576 C CA . GLU A 1 190 ? -18.305 4.454 12.769 1.00 96.19 190 GLU A CA 1
ATOM 1577 C C . GLU A 1 190 ? -18.524 4.188 14.266 1.00 96.19 190 GLU A C 1
ATOM 1579 O O . GLU A 1 190 ? -17.576 4.049 15.046 1.00 96.19 190 GLU A O 1
ATOM 1584 N N . GLY A 1 191 ? -19.786 4.180 14.691 1.00 93.75 191 GLY A N 1
ATOM 1585 C CA . GLY A 1 191 ? -20.156 4.014 16.093 1.00 93.75 191 GLY A CA 1
ATOM 1586 C C . GLY A 1 191 ? -20.097 5.320 16.886 1.00 93.75 191 GLY A C 1
ATOM 1587 O O . GLY A 1 191 ? -20.021 6.425 16.332 1.00 93.75 191 GLY A O 1
ATOM 1588 N N . ASN A 1 192 ? -20.195 5.192 18.208 1.00 92.31 192 ASN A N 1
ATOM 1589 C CA . ASN A 1 192 ? -20.176 6.328 19.125 1.00 92.31 192 ASN A CA 1
ATOM 1590 C C . ASN A 1 192 ? -18.732 6.666 19.554 1.00 92.31 192 ASN A C 1
ATOM 1592 O O . ASN A 1 192 ? -17.814 5.879 19.354 1.00 92.31 192 ASN A O 1
ATOM 1596 N N . ASP A 1 193 ? -18.512 7.849 20.133 1.00 90.50 193 ASP A N 1
ATOM 1597 C CA . ASP A 1 193 ? -17.161 8.290 20.517 1.00 90.50 193 ASP A CA 1
ATOM 1598 C C . ASP A 1 193 ? -16.548 7.521 21.698 1.00 90.50 193 ASP A C 1
ATOM 1600 O O . ASP A 1 193 ? -15.356 7.676 21.930 1.00 90.50 193 ASP A O 1
ATOM 1604 N N . ASN A 1 194 ? -17.324 6.728 22.442 1.00 88.94 194 ASN A N 1
ATOM 1605 C CA . ASN A 1 194 ? -16.828 5.925 23.566 1.00 88.94 194 ASN A CA 1
ATOM 1606 C C . ASN A 1 194 ? -16.527 4.472 23.169 1.00 88.94 194 ASN A C 1
ATOM 1608 O O . ASN A 1 194 ? -15.733 3.814 23.838 1.00 88.94 194 ASN A O 1
ATOM 1612 N N . GLU A 1 195 ? -17.155 3.995 22.095 1.00 95.06 195 GLU A N 1
ATOM 1613 C CA . GLU A 1 195 ? -17.017 2.649 21.537 1.00 95.06 195 GLU A CA 1
ATOM 1614 C C . GLU A 1 195 ? -16.874 2.738 20.005 1.00 95.06 195 GLU A C 1
ATOM 1616 O O . GLU A 1 195 ? -17.797 2.375 19.264 1.00 95.06 195 GLU A O 1
ATOM 1621 N N . PRO A 1 196 ? -15.755 3.291 19.496 1.00 97.69 196 PRO A N 1
ATOM 1622 C CA . PRO A 1 196 ? -15.525 3.357 18.062 1.00 97.69 196 PRO A CA 1
ATOM 1623 C C . PRO A 1 196 ? -15.441 1.963 17.438 1.00 97.69 196 PRO A C 1
ATOM 1625 O O . PRO A 1 196 ? -14.825 1.053 18.001 1.00 97.69 196 PRO A O 1
ATOM 1628 N N . LEU A 1 197 ? -15.990 1.829 16.232 1.00 98.19 197 LEU A N 1
ATOM 1629 C CA . LEU A 1 197 ? -15.881 0.626 15.412 1.00 98.19 197 LEU A CA 1
ATOM 1630 C C . LEU A 1 197 ? -15.152 0.960 14.116 1.00 98.19 197 LEU A C 1
ATOM 1632 O O . LEU A 1 197 ? -15.473 1.953 13.466 1.00 98.19 197 LEU A O 1
ATOM 1636 N N . LEU A 1 198 ? -14.188 0.131 13.732 1.00 98.38 198 LEU A N 1
ATOM 1637 C CA . LEU A 1 198 ? -13.443 0.265 12.485 1.00 98.38 198 LEU A CA 1
ATOM 1638 C C . LEU A 1 198 ? -13.592 -1.029 11.690 1.00 98.38 198 LEU A C 1
ATOM 1640 O O . LEU A 1 198 ? -13.143 -2.078 12.138 1.00 98.38 198 LEU A O 1
ATOM 1644 N N . ASN A 1 199 ? -14.213 -0.974 10.520 1.00 98.38 199 ASN A N 1
ATOM 1645 C CA . ASN A 1 199 ? -14.422 -2.157 9.689 1.00 98.38 199 ASN A CA 1
ATOM 1646 C C . ASN A 1 199 ? -14.180 -1.860 8.214 1.00 98.38 199 ASN A C 1
ATOM 1648 O O . ASN A 1 199 ? -14.225 -0.706 7.792 1.00 98.38 199 ASN A O 1
ATOM 1652 N N . GLY A 1 200 ? -13.885 -2.891 7.429 1.00 97.94 200 GLY A N 1
ATOM 1653 C CA . GLY A 1 200 ? -13.717 -2.728 5.993 1.00 97.94 200 GLY A CA 1
ATOM 1654 C C . GLY A 1 200 ? -12.928 -3.842 5.328 1.00 97.94 200 GLY A C 1
ATOM 1655 O O . GLY A 1 200 ? -12.856 -4.971 5.816 1.00 97.94 200 GLY A O 1
ATOM 1656 N N . MET A 1 201 ? -12.339 -3.496 4.191 1.00 97.69 201 MET A N 1
ATOM 1657 C CA . MET A 1 201 ? -11.574 -4.395 3.340 1.00 97.69 201 MET A CA 1
ATOM 1658 C C . MET A 1 201 ? -10.089 -4.141 3.571 1.00 97.69 201 MET A C 1
ATOM 1660 O O . MET A 1 201 ? -9.592 -3.057 3.275 1.00 97.69 201 MET A O 1
ATOM 1664 N N . VAL A 1 202 ? -9.374 -5.137 4.078 1.00 96.00 202 VAL A N 1
ATOM 1665 C CA . VAL A 1 202 ? -7.936 -5.089 4.338 1.00 96.00 202 VAL A CA 1
ATOM 1666 C C . VAL A 1 202 ? -7.271 -6.250 3.618 1.00 96.00 202 VAL A C 1
ATOM 1668 O O . VAL A 1 202 ? -7.602 -7.413 3.847 1.00 96.00 202 VAL A O 1
ATOM 1671 N N . ALA A 1 203 ? -6.264 -5.956 2.804 1.00 93.25 203 ALA A N 1
ATOM 1672 C CA . ALA A 1 203 ? -5.440 -7.001 2.228 1.00 93.25 203 ALA A CA 1
ATOM 1673 C C . ALA A 1 203 ? -4.709 -7.785 3.335 1.00 93.25 203 ALA A C 1
ATOM 1675 O O . ALA A 1 203 ? -3.862 -7.229 4.047 1.00 93.25 203 ALA A O 1
ATOM 1676 N N . PHE A 1 204 ? -5.050 -9.066 3.499 1.00 92.25 204 PHE A N 1
ATOM 1677 C CA . PHE A 1 204 ? -4.536 -9.901 4.585 1.00 92.25 204 PHE A CA 1
ATOM 1678 C C . PHE A 1 204 ? -3.073 -10.286 4.337 1.00 92.25 204 PHE A C 1
ATOM 1680 O O . PHE A 1 204 ? -2.769 -11.241 3.625 1.00 92.25 204 PHE A O 1
ATOM 1687 N N . HIS A 1 205 ? -2.160 -9.523 4.935 1.00 88.81 205 HIS A N 1
ATOM 1688 C CA . HIS A 1 205 ? -0.718 -9.714 4.815 1.00 88.81 205 HIS A CA 1
ATOM 1689 C C . HIS A 1 205 ? -0.018 -9.379 6.135 1.00 88.81 205 HIS A C 1
ATOM 1691 O O . HIS A 1 205 ? -0.427 -8.452 6.839 1.00 88.81 205 HIS A O 1
ATOM 1697 N N . ASN A 1 206 ? 1.069 -10.089 6.455 1.00 83.94 206 ASN A N 1
ATOM 1698 C CA . ASN A 1 206 ? 1.761 -9.951 7.740 1.00 83.94 206 ASN A CA 1
ATOM 1699 C C . ASN A 1 206 ? 2.209 -8.505 8.027 1.00 83.94 206 ASN A C 1
ATOM 1701 O O . ASN A 1 206 ? 1.991 -8.004 9.125 1.00 83.94 206 ASN A O 1
ATOM 1705 N N . ASP A 1 207 ? 2.751 -7.796 7.034 1.00 81.56 207 ASP A N 1
ATOM 1706 C CA . ASP A 1 207 ? 3.180 -6.397 7.203 1.00 81.56 207 ASP A CA 1
ATOM 1707 C C . ASP A 1 207 ? 2.019 -5.454 7.552 1.00 81.56 207 ASP A C 1
ATOM 1709 O O . ASP A 1 207 ? 2.163 -4.572 8.399 1.00 81.56 207 ASP A O 1
ATOM 1713 N N . ASN A 1 208 ? 0.853 -5.661 6.932 1.00 89.38 208 ASN A N 1
ATOM 1714 C CA . ASN A 1 208 ? -0.344 -4.863 7.194 1.00 89.38 208 ASN A CA 1
ATOM 1715 C C . ASN A 1 208 ? -0.853 -5.130 8.615 1.00 89.38 208 ASN A C 1
ATOM 1717 O O . ASN A 1 208 ? -1.168 -4.195 9.349 1.00 89.38 208 ASN A O 1
ATOM 1721 N N . ILE A 1 209 ? -0.851 -6.399 9.036 1.00 93.44 209 ILE A N 1
ATOM 1722 C CA . ILE A 1 209 ? -1.221 -6.816 10.395 1.00 93.44 209 ILE A CA 1
ATOM 1723 C C . ILE A 1 209 ? -0.248 -6.219 11.423 1.00 93.44 209 ILE A C 1
ATOM 1725 O O . ILE A 1 209 ? -0.671 -5.661 12.435 1.00 93.44 209 ILE A O 1
ATOM 1729 N N . MET A 1 210 ? 1.063 -6.271 11.165 1.00 86.50 210 MET A N 1
ATOM 1730 C CA . MET A 1 210 ? 2.080 -5.657 12.025 1.00 86.50 210 MET A CA 1
ATOM 1731 C C . MET A 1 210 ? 1.915 -4.137 12.121 1.00 86.50 210 MET A C 1
ATOM 1733 O O . MET A 1 210 ? 2.056 -3.573 13.210 1.00 86.50 210 MET A O 1
ATOM 1737 N N . LEU A 1 211 ? 1.589 -3.471 11.011 1.00 86.88 211 LEU A N 1
ATOM 1738 C CA . LEU A 1 211 ? 1.302 -2.042 10.998 1.00 86.88 211 LEU A CA 1
ATOM 1739 C C . LEU A 1 211 ? 0.055 -1.720 11.828 1.00 86.88 211 LEU A C 1
ATOM 1741 O O . LEU A 1 211 ? 0.147 -0.873 12.713 1.00 86.88 211 LEU A O 1
ATOM 1745 N N . LEU A 1 212 ? -1.065 -2.414 11.605 1.00 95.88 212 LEU A N 1
ATOM 1746 C CA . LEU A 1 212 ? -2.293 -2.244 12.393 1.00 95.88 212 LEU A CA 1
ATOM 1747 C C . LEU A 1 212 ? -2.030 -2.453 13.890 1.00 95.88 212 LEU A C 1
ATOM 1749 O O . LEU A 1 212 ? -2.386 -1.593 14.691 1.00 95.88 212 LEU A O 1
ATOM 1753 N N . ASN A 1 213 ? -1.301 -3.511 14.264 1.00 93.94 213 ASN A N 1
ATOM 1754 C CA . ASN A 1 213 ? -0.881 -3.754 15.649 1.00 93.94 213 ASN A CA 1
ATOM 1755 C C . ASN A 1 213 ? -0.111 -2.567 16.238 1.00 93.94 213 ASN A C 1
ATOM 1757 O O . ASN A 1 213 ? -0.408 -2.110 17.340 1.00 93.94 213 ASN A O 1
ATOM 1761 N N . ARG A 1 214 ? 0.889 -2.056 15.511 1.00 90.00 214 ARG A N 1
ATOM 1762 C CA . ARG A 1 214 ? 1.692 -0.914 15.963 1.00 90.00 214 ARG A CA 1
ATOM 1763 C C . ARG A 1 214 ? 0.835 0.337 16.152 1.00 90.00 214 ARG A C 1
ATOM 1765 O O . ARG A 1 214 ? 1.041 1.057 17.124 1.00 90.00 214 ARG A O 1
ATOM 1772 N N . LEU A 1 215 ? -0.097 0.587 15.234 1.00 92.69 215 LEU A N 1
ATOM 1773 C CA . LEU A 1 215 ? -1.007 1.726 15.297 1.00 92.69 215 LEU A CA 1
ATOM 1774 C C . LEU A 1 215 ? -1.946 1.604 16.496 1.00 92.69 215 LEU A C 1
ATOM 1776 O O . LEU A 1 215 ? -1.963 2.490 17.345 1.00 92.69 215 LEU A O 1
ATOM 1780 N N . PHE A 1 216 ? -2.671 0.498 16.623 1.00 96.88 216 PHE A N 1
ATOM 1781 C CA . PHE A 1 216 ? -3.644 0.342 17.702 1.00 96.88 216 PHE A CA 1
ATOM 1782 C C . PHE A 1 216 ? -2.981 0.317 19.082 1.00 96.88 216 PHE A C 1
ATOM 1784 O O . PHE A 1 216 ? -3.479 0.958 20.002 1.00 96.88 216 PHE A O 1
ATOM 1791 N N . ASN A 1 217 ? -1.787 -0.272 19.215 1.00 93.19 217 ASN A N 1
ATOM 1792 C CA . ASN A 1 217 ? -1.004 -0.171 20.452 1.00 93.19 217 ASN A CA 1
ATOM 1793 C C . ASN A 1 217 ? -0.628 1.281 20.804 1.00 93.19 217 ASN A C 1
ATOM 1795 O O . ASN A 1 217 ? -0.562 1.630 21.982 1.00 93.19 217 ASN A O 1
ATOM 1799 N N . ALA A 1 218 ? -0.396 2.145 19.809 1.00 91.75 218 ALA A N 1
ATOM 1800 C CA . ALA A 1 218 ? -0.063 3.552 20.038 1.00 91.75 218 ALA A CA 1
ATOM 1801 C C . ALA A 1 218 ? -1.247 4.381 20.570 1.00 91.75 218 ALA A C 1
ATOM 1803 O O . ALA A 1 218 ? -1.025 5.470 21.099 1.00 91.75 218 ALA A O 1
ATOM 1804 N N . LEU A 1 219 ? -2.485 3.878 20.475 1.00 93.94 219 LEU A N 1
ATOM 1805 C CA . LEU A 1 219 ? -3.659 4.527 21.070 1.00 93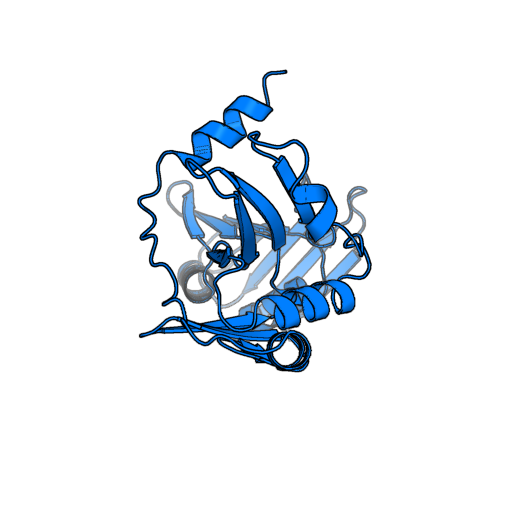.94 219 LEU A CA 1
ATOM 1806 C C . LEU A 1 219 ? -3.686 4.422 22.601 1.00 93.94 219 LEU A C 1
ATOM 1808 O O . LEU A 1 219 ? -4.426 5.181 23.228 1.00 93.94 219 LEU A O 1
ATOM 1812 N N . ALA A 1 220 ? -2.885 3.519 23.188 1.00 93.81 220 ALA A N 1
ATOM 1813 C CA . ALA A 1 220 ? -2.873 3.228 24.623 1.00 93.81 220 ALA A CA 1
ATOM 1814 C C . ALA A 1 220 ? -4.289 2.957 25.172 1.00 93.81 220 ALA A C 1
ATOM 1816 O O . ALA A 1 220 ? -4.692 3.509 26.196 1.00 93.81 220 ALA A O 1
ATOM 1817 N N . CYS A 1 221 ? -5.052 2.141 24.443 1.00 93.75 221 CYS A N 1
ATOM 1818 C CA . CYS A 1 221 ? -6.430 1.787 24.749 1.00 93.75 221 CYS A CA 1
ATOM 1819 C C . CYS A 1 221 ? -6.653 0.282 24.560 1.00 93.75 221 CYS A C 1
ATOM 1821 O O . CYS A 1 221 ? -5.809 -0.403 23.979 1.00 93.75 221 CYS A O 1
ATOM 1823 N N . GLU A 1 222 ? -7.794 -0.218 25.026 1.00 97.31 222 GLU A N 1
ATOM 1824 C CA . GLU A 1 222 ? -8.203 -1.593 24.750 1.00 97.31 222 GLU A CA 1
ATOM 1825 C C . GLU A 1 222 ? -8.821 -1.676 23.350 1.00 97.31 222 GLU A C 1
ATOM 1827 O O . GLU A 1 222 ? -9.563 -0.783 22.928 1.00 97.31 222 GLU A O 1
ATOM 1832 N N . TYR A 1 223 ? -8.509 -2.743 22.626 1.00 97.81 223 TYR A N 1
ATOM 1833 C CA . TYR A 1 223 ? -9.069 -3.052 21.327 1.00 97.81 223 TYR A CA 1
ATOM 1834 C C . TYR A 1 223 ? -9.139 -4.561 21.090 1.00 97.81 223 TYR A C 1
ATOM 1836 O O . TYR A 1 223 ? -8.324 -5.348 21.588 1.00 97.81 223 TYR A O 1
ATOM 1844 N N . VAL A 1 224 ? -10.100 -4.943 20.260 1.00 98.31 224 VAL A N 1
ATOM 1845 C CA . VAL A 1 224 ? -10.179 -6.266 19.645 1.00 98.31 224 VAL A CA 1
ATOM 1846 C C . VAL A 1 224 ? -10.256 -6.061 18.146 1.00 98.31 224 VAL A C 1
ATOM 1848 O O . VAL A 1 224 ? -10.928 -5.136 17.693 1.00 98.31 224 VAL A O 1
ATOM 1851 N N . TYR A 1 225 ? -9.569 -6.894 17.370 1.00 98.50 225 TYR A N 1
ATOM 1852 C CA . TYR A 1 225 ? -9.847 -6.977 15.945 1.00 98.50 225 TYR A CA 1
ATOM 1853 C C . TYR A 1 225 ? -9.792 -8.403 15.417 1.00 98.50 225 TYR A C 1
ATOM 1855 O O . TYR A 1 225 ? -9.060 -9.257 15.920 1.00 98.50 225 TYR A O 1
ATOM 1863 N N . GLU A 1 226 ? -10.551 -8.620 14.355 1.00 98.69 226 GLU A N 1
ATOM 1864 C CA . GLU A 1 226 ? -10.777 -9.903 13.716 1.00 98.69 226 GLU A CA 1
ATOM 1865 C C . GLU A 1 226 ? -10.562 -9.770 12.209 1.00 98.69 226 GLU A C 1
ATOM 1867 O O . GLU A 1 226 ? -10.864 -8.737 11.601 1.00 98.69 226 GLU A O 1
ATOM 1872 N N . PHE A 1 227 ? -10.044 -10.841 11.615 1.00 98.31 227 PHE A N 1
ATOM 1873 C CA . PHE A 1 227 ? -9.970 -11.026 10.178 1.00 98.31 227 PHE A CA 1
ATOM 1874 C C . PHE A 1 227 ? -10.719 -12.277 9.748 1.00 98.31 227 PHE A C 1
ATOM 1876 O O . PHE A 1 227 ? -10.606 -13.322 10.393 1.00 98.31 227 PHE A O 1
ATOM 1883 N N . TYR A 1 228 ? -11.381 -12.191 8.600 1.00 98.06 228 TYR A N 1
ATOM 1884 C CA . TYR A 1 228 ? -12.142 -13.282 8.005 1.00 98.06 228 TYR A CA 1
ATOM 1885 C C . TYR A 1 228 ? -11.627 -13.623 6.603 1.00 98.06 228 TYR A C 1
ATOM 1887 O O . TYR A 1 228 ? -11.077 -12.771 5.903 1.00 98.06 228 TYR A O 1
ATOM 1895 N N . ASP A 1 229 ? -11.769 -14.880 6.187 1.00 95.31 229 ASP A N 1
ATOM 1896 C CA . ASP A 1 229 ? -11.598 -15.263 4.785 1.00 95.31 229 ASP A CA 1
ATOM 1897 C C . ASP A 1 229 ? -12.888 -15.036 3.973 1.00 95.31 229 ASP A C 1
ATOM 1899 O O . ASP A 1 229 ? -13.922 -14.622 4.494 1.00 95.31 229 ASP A O 1
ATOM 1903 N N . LYS A 1 230 ? -12.831 -15.324 2.668 1.00 94.50 230 LYS A N 1
ATOM 1904 C CA . LYS A 1 230 ? -13.968 -15.198 1.737 1.00 94.50 230 LYS A CA 1
ATOM 1905 C C . LYS A 1 230 ? -15.167 -16.099 2.069 1.00 94.50 230 LYS A C 1
ATOM 1907 O O . LYS A 1 230 ? -16.248 -15.893 1.531 1.00 94.50 230 LYS A O 1
ATOM 1912 N N . ASP A 1 231 ? -14.957 -17.130 2.883 1.00 96.12 231 ASP A N 1
ATOM 1913 C CA . ASP A 1 231 ? -15.981 -18.081 3.308 1.00 96.12 231 ASP A CA 1
ATOM 1914 C C . ASP A 1 231 ? -16.499 -17.715 4.721 1.00 96.12 231 ASP A C 1
ATOM 1916 O O . ASP A 1 231 ? -17.236 -18.486 5.336 1.00 96.12 231 ASP A O 1
ATOM 1920 N N . ASN A 1 232 ? -16.149 -16.515 5.215 1.00 96.12 232 ASN A N 1
ATOM 1921 C CA . ASN A 1 232 ? -16.452 -15.973 6.542 1.00 96.12 232 ASN A CA 1
ATOM 1922 C C . ASN A 1 232 ? -15.876 -16.790 7.711 1.00 96.12 232 ASN A C 1
ATOM 1924 O O . ASN A 1 232 ? -16.391 -16.724 8.831 1.00 96.12 232 ASN A O 1
ATOM 1928 N N . ASN A 1 233 ? -14.792 -17.539 7.495 1.00 97.75 233 ASN A N 1
ATOM 1929 C CA . ASN A 1 233 ? -14.072 -18.176 8.596 1.00 97.75 233 ASN A CA 1
ATOM 1930 C C . ASN A 1 233 ? -13.124 -17.170 9.249 1.00 97.75 233 ASN A C 1
ATOM 1932 O O . ASN A 1 233 ? -12.394 -16.460 8.557 1.00 97.75 233 ASN A O 1
ATOM 1936 N N . LEU A 1 234 ? -13.092 -17.147 10.582 1.00 97.88 234 LEU A N 1
ATOM 1937 C CA . LEU A 1 234 ? -12.115 -16.372 11.343 1.00 97.88 234 LEU A CA 1
ATOM 1938 C C . LEU A 1 234 ? -10.704 -16.915 11.071 1.00 97.88 234 LEU A C 1
ATOM 1940 O O . LEU A 1 234 ? -10.414 -18.076 11.365 1.00 97.88 234 LEU A O 1
ATOM 1944 N N . ILE A 1 235 ? -9.824 -16.069 10.539 1.00 97.56 235 ILE A N 1
ATOM 1945 C CA . ILE A 1 235 ? -8.430 -16.425 10.227 1.00 97.56 235 ILE A CA 1
ATOM 1946 C C . ILE A 1 235 ? -7.424 -15.799 11.192 1.00 97.56 235 ILE A C 1
ATOM 1948 O O . ILE A 1 235 ? -6.312 -16.311 11.330 1.00 97.56 235 ILE A O 1
ATOM 1952 N N . LEU A 1 236 ? -7.794 -14.709 11.867 1.00 97.62 236 LEU A N 1
ATOM 1953 C CA . LEU A 1 236 ? -6.966 -14.082 12.891 1.00 97.62 236 LEU A CA 1
ATOM 1954 C C . LEU A 1 236 ? -7.829 -13.271 13.857 1.00 97.62 236 LEU A C 1
ATOM 1956 O O . LEU A 1 236 ? -8.691 -12.513 13.432 1.00 97.62 236 LEU A O 1
ATOM 1960 N N . GLU A 1 237 ? -7.536 -13.395 15.146 1.00 98.25 237 GLU A N 1
ATOM 1961 C CA . GLU A 1 237 ? -8.101 -12.579 16.218 1.00 98.25 237 GLU A CA 1
ATOM 1962 C C . GLU A 1 237 ? -6.951 -11.965 17.018 1.00 98.25 237 GLU A C 1
ATOM 1964 O O . GLU A 1 237 ? -5.942 -12.621 17.314 1.00 98.25 237 GLU A O 1
ATOM 1969 N N . LYS A 1 238 ? -7.096 -10.691 17.375 1.00 97.69 238 LYS A N 1
ATOM 1970 C CA . LYS A 1 238 ? -6.178 -9.983 18.256 1.00 97.69 238 LYS A CA 1
ATOM 1971 C C . LYS A 1 238 ? -6.963 -9.287 19.350 1.00 97.69 238 LYS A C 1
ATOM 1973 O O . LYS A 1 238 ? -7.799 -8.438 19.073 1.00 97.69 238 LYS A O 1
ATOM 1978 N N . ILE A 1 239 ? -6.592 -9.585 20.587 1.00 97.31 239 ILE A N 1
ATOM 1979 C CA . ILE A 1 239 ? -7.103 -8.929 21.787 1.00 97.31 239 ILE A CA 1
ATOM 1980 C C . ILE A 1 239 ? -5.928 -8.203 22.442 1.00 97.31 239 ILE A C 1
ATOM 1982 O O . ILE A 1 239 ? -4.857 -8.797 22.635 1.00 97.31 239 ILE A O 1
ATOM 1986 N N . SER A 1 240 ? -6.091 -6.915 22.737 1.00 94.12 240 SER A N 1
ATOM 1987 C CA . SER A 1 240 ? -5.156 -6.188 23.594 1.00 94.12 240 SER A CA 1
ATOM 1988 C C . SER A 1 240 ? -5.587 -6.303 25.051 1.00 94.12 240 SER A C 1
ATOM 1990 O O . SER A 1 240 ? -6.770 -6.160 25.354 1.00 94.12 240 SER A O 1
ATOM 1992 N N . SER A 1 241 ? -4.617 -6.508 25.932 1.00 77.19 241 SER A N 1
ATOM 1993 C CA . SER A 1 241 ? -4.769 -6.424 27.387 1.00 77.19 241 SER A CA 1
ATOM 1994 C C . SER A 1 241 ? -4.193 -5.127 27.924 1.00 77.19 241 SER A C 1
ATOM 1996 O O . SER A 1 241 ? -3.094 -4.782 27.425 1.00 77.19 241 SER A O 1
#

Secondary structure (DSSP, 8-state):
--SHHHHHHHTTS------PPPP------HHHHHH--TTEEE-SSEEEEEETTEEEEEEGGGEEEEEEEEEE-SS-EEEEEEEEETTEEEEEETTSTTHHHHHHHHHHH-TTS-TTHHHHTT-STTS--EEEEEE--TTPPPSS--EEEEEES--HHHHHHHHHHTT-EEEEETTTEEEEEETTEEEEEEE-SSSEEEEEEE---HHHHHHHHHHHHHTTSEEEEEEE-TT--EEEEEE--

pLDDT: mean 84.62, std 17.64, range [29.08, 98.69]

Sequence (241 aa):
MKTLQKILNFFSSGKTKNISPIADERNMDFDEKLNDVGSFIYEEDGFIFQMIPAQQKIQWADIERLIAYKKDFLTTDEVCLDILFNNRKITITEATPGWYQFIQKTKFIFPGIPKNWDSEILQPAFALNLKVLYQRTDREIPDENNFYASFSYTTKTKIKELLELNNWTVRKSGSTDFEFENSWTTLTLEGNDNEPLLNGMVAFHNDNIMLLNRLFNALACEYVYEFYDKDNNLILEKISS

Organism: NCBI:txid2656915